Protein AF-A0A0F9B433-F1 (afdb_monomer_lite)

Organism: NCBI:txid412755

Radius of gyration: 28.09 Å; chains: 1; bounding box: 67×47×75 Å

InterPro domains:
  IPR004042 Intein DOD homing endonuclease, central region [PS50819] (194-295)
  IPR007868 Hom-end-associated Hint [PF05203] (20-91)
  IPR027434 Homing endonuclease [G3DSA:3.10.28.10] (173-295)
  IPR027434 Homing endonuclease [SSF55608] (266-295)
  IPR036844 Hint domain superfamily [SSF51294] (19-150)

Structure (mmCIF, N/CA/C/O backbone):
data_AF-A0A0F9B433-F1
#
_entry.id   AF-A0A0F9B433-F1
#
loop_
_atom_site.group_PDB
_atom_site.id
_atom_site.type_symbol
_atom_site.label_atom_id
_atom_site.label_alt_id
_atom_site.label_comp_id
_atom_site.label_asym_id
_atom_site.label_entity_id
_atom_site.label_seq_id
_atom_site.pdbx_PDB_ins_code
_atom_site.Cartn_x
_atom_site.Cartn_y
_atom_site.Cartn_z
_atom_site.occupancy
_atom_site.B_iso_or_equiv
_atom_site.auth_seq_id
_atom_site.auth_comp_id
_atom_site.auth_asym_id
_atom_site.auth_atom_id
_atom_site.pdbx_PDB_model_num
ATOM 1 N N . MET A 1 1 ? 1.545 26.944 -15.542 1.00 33.34 1 MET A N 1
ATOM 2 C CA . MET A 1 1 ? 0.433 26.401 -14.738 1.00 33.34 1 MET A CA 1
ATOM 3 C C . MET A 1 1 ? -0.395 25.570 -15.699 1.00 33.34 1 MET A C 1
ATOM 5 O O . MET A 1 1 ? -1.352 26.069 -16.269 1.00 33.34 1 MET A O 1
ATOM 9 N N . GLU A 1 2 ? 0.095 24.371 -16.007 1.00 29.75 2 GLU A N 1
ATOM 10 C CA . GLU A 1 2 ? -0.584 23.446 -16.914 1.00 29.75 2 GLU A CA 1
ATOM 11 C C . GLU A 1 2 ? -1.465 22.532 -16.078 1.00 29.75 2 GLU A C 1
ATOM 13 O O . GLU A 1 2 ? -1.011 21.873 -15.143 1.00 29.75 2 GLU A O 1
ATOM 18 N N . ILE A 1 3 ? -2.752 22.593 -16.387 1.00 34.00 3 ILE A N 1
ATOM 19 C CA . ILE A 1 3 ? -3.797 21.761 -15.823 1.00 34.00 3 ILE A CA 1
ATOM 20 C C . ILE A 1 3 ? -3.618 20.408 -16.508 1.00 34.00 3 ILE A C 1
ATOM 22 O O . ILE A 1 3 ? -3.892 20.287 -17.699 1.00 34.00 3 ILE A O 1
ATOM 26 N N . ALA A 1 4 ? -3.086 19.419 -15.789 1.00 35.34 4 ALA A N 1
ATOM 27 C CA . ALA A 1 4 ? -3.094 18.045 -16.265 1.00 35.34 4 ALA A CA 1
ATOM 28 C C . ALA A 1 4 ? -4.562 17.626 -16.424 1.00 35.34 4 ALA A C 1
ATOM 30 O O . ALA A 1 4 ? -5.306 17.592 -15.444 1.00 35.34 4 ALA A O 1
ATOM 31 N N . GLU A 1 5 ? -4.992 17.397 -17.664 1.00 35.28 5 GLU A N 1
ATOM 32 C CA . GLU A 1 5 ? -6.322 16.878 -17.962 1.00 35.28 5 GLU A CA 1
ATOM 33 C C . GLU A 1 5 ? -6.522 15.538 -17.242 1.00 35.28 5 GLU A C 1
ATOM 35 O O . GLU A 1 5 ? -5.697 14.628 -17.349 1.00 35.28 5 GLU A O 1
ATOM 40 N N . ASP A 1 6 ? -7.632 15.429 -16.508 1.00 38.62 6 ASP A N 1
ATOM 41 C CA . ASP A 1 6 ? -8.130 14.184 -15.926 1.00 38.62 6 ASP A CA 1
ATOM 42 C C . ASP A 1 6 ? -8.223 13.112 -17.022 1.00 38.62 6 ASP A C 1
ATOM 44 O O . ASP A 1 6 ? -9.155 13.098 -17.836 1.00 38.62 6 ASP A O 1
ATOM 48 N N . VAL A 1 7 ? -7.265 12.183 -17.042 1.00 33.75 7 VAL A N 1
ATOM 49 C CA . VAL A 1 7 ? -7.306 11.016 -17.925 1.00 33.75 7 VAL A CA 1
ATOM 50 C C . VAL A 1 7 ? -8.420 10.091 -17.437 1.00 33.75 7 VAL A C 1
ATOM 52 O O . VAL A 1 7 ? -8.225 9.198 -16.613 1.00 33.75 7 VAL A O 1
ATOM 55 N N . LYS A 1 8 ? -9.628 10.295 -17.964 1.00 30.03 8 LYS A N 1
ATOM 56 C CA . LYS A 1 8 ? -10.756 9.378 -17.780 1.00 30.03 8 LYS A CA 1
ATOM 57 C C . LYS A 1 8 ? -10.510 8.122 -18.613 1.00 30.03 8 LYS A C 1
ATOM 59 O O . LYS A 1 8 ? -10.814 8.078 -19.802 1.00 30.03 8 LYS A O 1
ATOM 64 N N . ILE A 1 9 ? -9.961 7.082 -17.989 1.00 37.97 9 ILE A N 1
ATOM 65 C CA . ILE A 1 9 ? -9.809 5.770 -18.626 1.00 37.97 9 ILE A CA 1
ATOM 66 C C . ILE A 1 9 ? -11.187 5.097 -18.696 1.00 37.97 9 ILE A C 1
ATOM 68 O O . ILE A 1 9 ? -11.644 4.478 -17.735 1.00 37.97 9 ILE A O 1
ATOM 72 N N . ALA A 1 10 ? -11.847 5.196 -19.849 1.00 32.72 10 ALA A N 1
ATOM 73 C CA . ALA A 1 10 ? -12.988 4.356 -20.190 1.00 32.72 10 ALA A CA 1
ATOM 74 C C . ALA A 1 10 ? -12.475 3.032 -20.776 1.00 32.72 10 ALA A C 1
ATOM 76 O O . ALA A 1 10 ? -11.856 3.018 -21.838 1.00 32.72 10 ALA A O 1
ATOM 77 N N . VAL A 1 11 ? -12.724 1.909 -20.098 1.00 40.34 11 VAL A N 1
ATOM 78 C CA . VAL A 1 11 ? -12.483 0.574 -20.670 1.00 40.34 11 VAL A CA 1
ATOM 79 C C . VAL A 1 11 ? -13.830 -0.005 -21.082 1.00 40.34 11 VAL A C 1
ATOM 81 O O . VAL A 1 11 ? -14.561 -0.537 -20.251 1.00 40.34 11 VAL A O 1
ATOM 84 N N . ILE A 1 12 ? -14.164 0.133 -22.364 1.00 33.75 12 ILE A N 1
ATOM 85 C CA . ILE A 1 12 ? -15.318 -0.518 -22.990 1.00 33.75 12 ILE A CA 1
ATOM 86 C C . ILE A 1 12 ? -14.759 -1.616 -23.888 1.00 33.75 12 ILE A C 1
ATOM 88 O O . ILE A 1 12 ? -13.954 -1.336 -24.774 1.00 33.75 12 ILE A O 1
ATOM 92 N N . GLY A 1 13 ? -15.164 -2.861 -23.652 1.00 35.44 13 GLY A N 1
ATOM 93 C CA . GLY A 1 13 ? -14.692 -3.990 -24.437 1.00 35.44 13 GLY A CA 1
ATOM 94 C C . GLY A 1 13 ? -15.691 -5.144 -24.490 1.00 35.44 13 GLY A C 1
ATOM 95 O O . GLY A 1 13 ? -16.264 -5.519 -23.473 1.00 35.44 13 GLY A O 1
ATOM 96 N N . ASN A 1 14 ? -15.860 -5.723 -25.683 1.00 37.91 14 ASN A N 1
ATOM 97 C CA . ASN A 1 14 ? -16.458 -7.041 -25.917 1.00 37.91 14 ASN A CA 1
ATOM 98 C C . ASN A 1 14 ? -15.828 -8.142 -25.042 1.00 37.91 14 ASN A C 1
ATOM 100 O O . ASN A 1 14 ? -14.674 -8.039 -24.612 1.00 37.91 14 ASN A O 1
ATOM 104 N N . VAL A 1 15 ? -16.544 -9.259 -24.883 1.00 41.59 15 VAL A N 1
ATOM 105 C CA . VAL A 1 15 ? -15.986 -10.530 -24.389 1.00 41.59 15 VAL A CA 1
ATOM 106 C C . VAL A 1 15 ? -14.682 -10.817 -25.161 1.00 41.59 15 VAL A C 1
ATOM 108 O O . VAL A 1 15 ? -14.682 -10.740 -26.387 1.00 41.59 15 VAL A O 1
ATOM 111 N N . ASN A 1 16 ? -13.572 -11.073 -24.452 1.00 41.38 16 ASN A N 1
ATOM 112 C CA . ASN A 1 16 ? -12.168 -11.127 -24.931 1.00 41.38 16 ASN A CA 1
ATOM 113 C C . ASN A 1 16 ? -11.382 -9.813 -25.122 1.00 41.38 16 ASN A C 1
ATOM 115 O O . ASN A 1 16 ? -10.207 -9.892 -25.473 1.00 41.38 16 ASN A O 1
ATOM 119 N N . SER A 1 17 ? -11.926 -8.635 -24.813 1.00 46.03 17 SER A N 1
ATOM 120 C CA . SER A 1 17 ? -11.182 -7.361 -24.936 1.00 46.03 17 SER A CA 1
ATOM 121 C C . SER A 1 17 ? -10.904 -6.626 -23.616 1.00 46.03 17 SER A C 1
ATOM 123 O O . SER A 1 17 ? -10.343 -5.534 -23.632 1.00 46.03 17 SER A O 1
ATOM 125 N N . GLY A 1 18 ? -11.203 -7.228 -22.455 1.00 51.59 18 GLY A N 1
ATOM 126 C CA . GLY A 1 18 ? -10.851 -6.621 -21.168 1.00 51.59 18 GLY A CA 1
ATOM 127 C C . GLY A 1 18 ? -10.972 -7.528 -19.938 1.00 51.59 18 GLY A C 1
ATOM 128 O O . GLY A 1 18 ? -12.008 -8.135 -19.689 1.00 51.59 18 GLY A O 1
ATOM 129 N N . LYS A 1 19 ? -9.876 -7.588 -19.167 1.00 63.31 19 LYS A N 1
ATOM 130 C CA . LYS A 1 19 ? -9.777 -7.723 -17.695 1.00 63.31 19 LYS A CA 1
ATOM 131 C C . LYS A 1 19 ? -10.792 -8.647 -16.995 1.00 63.31 19 LYS A C 1
ATOM 133 O O . LYS A 1 19 ? -11.487 -8.219 -16.079 1.00 63.31 19 LYS A O 1
ATOM 138 N N . CYS A 1 20 ? -10.841 -9.928 -17.358 1.00 76.44 20 CYS A N 1
ATOM 139 C CA . CYS A 1 20 ? -11.597 -10.901 -16.563 1.00 76.44 20 CYS A CA 1
ATOM 140 C C . CYS A 1 20 ? -10.738 -11.405 -15.393 1.00 76.44 20 CYS A C 1
ATOM 142 O O . CYS A 1 20 ? -9.557 -11.723 -15.568 1.00 76.44 20 CYS A O 1
ATOM 144 N N . LEU A 1 21 ? -11.340 -11.459 -14.207 1.00 86.19 21 LEU A N 1
ATOM 145 C CA . LEU A 1 21 ? -10.796 -12.116 -13.019 1.00 86.19 21 LEU A CA 1
ATOM 146 C C . LEU A 1 21 ? -11.416 -13.513 -12.909 1.00 86.19 21 LEU A C 1
ATOM 148 O O . LEU A 1 21 ? -12.516 -13.749 -13.413 1.00 86.19 21 LEU A O 1
ATOM 152 N N . ALA A 1 22 ? -10.732 -14.437 -12.241 1.00 92.50 22 ALA A N 1
ATOM 153 C CA . ALA A 1 22 ? -11.334 -15.718 -11.897 1.00 92.50 22 ALA A CA 1
ATOM 154 C C . ALA A 1 22 ? -12.541 -15.526 -10.967 1.00 92.50 22 ALA A C 1
ATOM 156 O O . ALA A 1 22 ? -12.582 -14.586 -10.164 1.00 92.50 22 ALA A O 1
ATOM 157 N N . LYS A 1 23 ? -13.500 -16.453 -11.049 1.00 92.25 23 LYS A N 1
ATOM 158 C CA . LYS A 1 23 ? -14.626 -16.524 -10.113 1.00 92.25 23 LYS A CA 1
ATOM 159 C C . LYS A 1 23 ? -14.112 -16.526 -8.666 1.00 92.25 23 LYS A C 1
ATOM 161 O O . LYS A 1 23 ? -13.036 -17.053 -8.397 1.00 92.25 23 LYS A O 1
ATOM 166 N N . ASP A 1 24 ? -14.874 -15.913 -7.764 1.00 93.44 24 ASP A N 1
ATOM 167 C CA . ASP A 1 24 ? -14.567 -15.779 -6.334 1.00 93.44 24 ASP A CA 1
ATOM 168 C C . ASP A 1 24 ? -13.387 -14.841 -6.010 1.00 93.44 24 ASP A C 1
ATOM 170 O O . ASP A 1 24 ? -13.007 -14.686 -4.847 1.00 93.44 24 ASP A O 1
ATOM 174 N N . THR A 1 25 ? -12.851 -14.120 -7.004 1.00 92.00 25 THR A N 1
ATOM 175 C CA . THR A 1 25 ? -11.919 -13.012 -6.745 1.00 92.00 25 THR A CA 1
ATOM 176 C C . THR A 1 25 ? -12.647 -11.877 -6.027 1.00 92.00 25 THR A C 1
ATOM 178 O O . THR A 1 25 ? -13.697 -11.418 -6.479 1.00 92.00 25 THR A O 1
ATOM 181 N N . ARG A 1 26 ? -12.084 -11.400 -4.912 1.00 93.44 26 ARG A N 1
ATOM 182 C CA . ARG A 1 26 ? -12.610 -10.250 -4.163 1.00 93.44 26 ARG A CA 1
ATOM 183 C C . ARG A 1 26 ? -12.135 -8.939 -4.782 1.00 93.44 26 ARG A C 1
ATOM 185 O O . ARG A 1 26 ? -10.942 -8.754 -5.003 1.00 93.44 26 ARG A O 1
ATOM 192 N N . VAL A 1 27 ? -13.069 -8.024 -5.002 1.00 93.00 27 VAL A N 1
ATOM 193 C CA . VAL A 1 27 ? -12.841 -6.681 -5.538 1.00 93.00 27 VAL A CA 1
ATOM 194 C C . VAL A 1 27 ? -13.148 -5.662 -4.446 1.00 93.00 27 VAL A C 1
ATOM 196 O O . VAL A 1 27 ? -14.139 -5.802 -3.729 1.00 93.00 27 VAL A O 1
ATOM 199 N N . MET A 1 28 ? -12.284 -4.658 -4.294 1.00 92.81 28 MET A N 1
ATOM 200 C CA . MET A 1 28 ? -12.474 -3.586 -3.318 1.00 92.81 28 MET A CA 1
ATOM 201 C C . MET A 1 28 ? -13.490 -2.564 -3.834 1.00 92.81 28 MET A C 1
ATOM 203 O O . MET A 1 28 ? -13.316 -1.971 -4.902 1.00 92.81 28 MET A O 1
ATOM 207 N N . MET A 1 29 ? -14.531 -2.354 -3.042 1.00 94.75 29 MET A N 1
ATOM 208 C CA . MET A 1 29 ? -15.552 -1.339 -3.257 1.00 94.75 29 MET A CA 1
ATOM 209 C C . MET A 1 29 ? -15.044 0.022 -2.769 1.00 94.75 29 MET A C 1
ATOM 211 O O . MET A 1 29 ? -14.117 0.103 -1.960 1.00 94.75 29 MET A O 1
ATOM 215 N N . PHE A 1 30 ? -15.650 1.107 -3.249 1.00 93.81 30 PHE A N 1
ATOM 216 C CA . PHE A 1 30 ? -15.229 2.467 -2.901 1.00 93.81 30 PHE A CA 1
ATOM 217 C C . PHE A 1 30 ? -15.361 2.786 -1.397 1.00 93.81 30 PHE A C 1
ATOM 219 O O . PHE A 1 30 ? -14.596 3.581 -0.861 1.00 93.81 30 PHE A O 1
ATOM 226 N N . ASP A 1 31 ? -16.274 2.124 -0.685 1.00 89.12 31 ASP A N 1
ATOM 227 C CA . ASP A 1 31 ? -16.456 2.270 0.767 1.00 89.12 31 ASP A CA 1
ATOM 228 C C . ASP A 1 31 ? -15.416 1.505 1.620 1.00 89.12 31 ASP A C 1
ATOM 230 O O . ASP A 1 31 ? -15.416 1.622 2.852 1.00 89.12 31 ASP A O 1
ATOM 234 N N . GLY A 1 32 ? -14.528 0.744 0.964 1.00 88.38 32 GLY A N 1
ATOM 235 C CA . GLY A 1 32 ? -13.494 -0.103 1.561 1.00 88.38 32 GLY A CA 1
ATOM 236 C C . GLY A 1 32 ? -13.909 -1.556 1.797 1.00 88.38 32 GLY A C 1
ATOM 237 O O . GLY A 1 32 ? -13.051 -2.392 2.096 1.00 88.38 32 GLY A O 1
ATOM 238 N N . THR A 1 33 ? -15.188 -1.895 1.620 1.00 90.56 33 THR A N 1
ATOM 239 C CA . THR A 1 33 ? -15.651 -3.286 1.683 1.00 90.56 33 THR A CA 1
ATOM 240 C C . THR A 1 33 ? -15.156 -4.084 0.476 1.00 90.56 33 THR A C 1
ATOM 242 O O . THR A 1 33 ? -14.590 -3.547 -0.479 1.00 90.56 33 THR A O 1
ATOM 245 N N . THR A 1 34 ? -15.332 -5.405 0.515 1.00 92.56 34 THR A N 1
ATOM 246 C CA . THR A 1 34 ? -14.998 -6.270 -0.619 1.00 92.56 34 THR A CA 1
ATOM 247 C C . THR A 1 34 ? -16.213 -7.033 -1.093 1.00 92.56 34 THR A C 1
ATOM 249 O O . THR A 1 34 ? -16.931 -7.609 -0.277 1.00 92.56 34 THR A O 1
ATOM 252 N N . LYS A 1 35 ? -16.371 -7.125 -2.409 1.00 95.00 35 LYS A N 1
ATOM 253 C CA . LYS A 1 35 ? -17.439 -7.875 -3.070 1.00 95.00 35 LYS A CA 1
ATOM 254 C C . LYS A 1 35 ? -16.830 -8.902 -4.021 1.00 95.00 35 LYS A C 1
ATOM 256 O O . LYS A 1 35 ? -15.756 -8.666 -4.575 1.00 95.00 35 LYS A O 1
ATOM 261 N N . TYR A 1 36 ? -17.456 -10.066 -4.178 1.00 95.88 36 TYR A N 1
ATOM 262 C CA . TYR A 1 36 ? -16.967 -11.050 -5.145 1.00 95.88 36 TYR A CA 1
ATOM 263 C C . TYR A 1 36 ? -17.219 -10.564 -6.571 1.00 95.88 36 TYR A C 1
ATOM 265 O O . TYR A 1 36 ? -18.241 -9.938 -6.846 1.00 95.88 36 TYR A O 1
ATOM 273 N N . VAL A 1 37 ? -16.299 -10.871 -7.490 1.00 93.69 37 VAL A N 1
ATOM 274 C CA . VAL A 1 37 ? -16.359 -10.382 -8.875 1.00 93.69 37 VAL A CA 1
ATOM 275 C C . VAL A 1 37 ? -17.657 -10.773 -9.588 1.00 93.69 37 VAL A C 1
ATOM 277 O O . VAL A 1 37 ? -18.188 -9.973 -10.350 1.00 93.69 37 VAL A O 1
ATOM 280 N N . GLN A 1 38 ? -18.204 -11.963 -9.314 1.00 94.06 38 GLN A N 1
ATOM 281 C CA . GLN A 1 38 ? -19.469 -12.414 -9.903 1.00 94.06 38 GLN A CA 1
ATOM 282 C C . GLN A 1 38 ? -20.703 -11.645 -9.409 1.00 94.06 38 GLN A C 1
ATOM 284 O O . GLN A 1 38 ? -21.735 -11.686 -10.071 1.00 94.06 38 GLN A O 1
ATOM 289 N N . ASP A 1 39 ? -20.596 -10.963 -8.267 1.00 96.12 39 ASP A N 1
ATOM 290 C CA . ASP A 1 39 ? -21.709 -10.241 -7.650 1.00 96.12 39 ASP A CA 1
ATOM 291 C C . ASP A 1 39 ? -21.693 -8.750 -8.029 1.00 96.12 39 ASP A C 1
ATOM 293 O O . ASP A 1 39 ? -22.624 -8.016 -7.687 1.00 96.12 39 ASP A O 1
ATOM 297 N N . ILE A 1 40 ? -20.637 -8.277 -8.705 1.00 95.44 40 ILE A N 1
ATOM 298 C CA . ILE A 1 40 ? -20.529 -6.895 -9.184 1.00 95.44 40 ILE A CA 1
ATOM 299 C C . ILE A 1 40 ? -21.621 -6.618 -10.220 1.00 95.44 40 ILE A C 1
ATOM 301 O O . ILE A 1 40 ? -21.806 -7.384 -11.167 1.00 95.44 40 ILE A O 1
ATOM 305 N N . VAL A 1 41 ? -22.316 -5.492 -10.065 1.00 95.25 41 VAL A N 1
ATOM 306 C CA . VAL A 1 41 ? -23.394 -5.058 -10.965 1.00 95.25 41 VAL A CA 1
ATOM 307 C C . VAL A 1 41 ? -23.131 -3.662 -11.525 1.00 95.25 41 VAL A C 1
ATOM 309 O O . VAL A 1 41 ? -22.326 -2.896 -10.998 1.00 95.25 41 VAL A O 1
ATOM 312 N N . ILE A 1 42 ? -23.814 -3.323 -12.621 1.00 96.19 42 ILE A N 1
ATOM 313 C CA . ILE A 1 42 ? -23.761 -1.980 -13.211 1.00 96.19 42 ILE A CA 1
ATOM 314 C C . ILE A 1 42 ? -24.207 -0.952 -12.166 1.00 96.19 42 ILE A C 1
ATOM 316 O O . ILE A 1 42 ? -25.220 -1.137 -11.496 1.00 96.19 42 ILE A O 1
ATOM 320 N N . GLY A 1 43 ? -23.448 0.134 -12.047 1.00 95.50 43 GLY A N 1
ATOM 321 C CA . GLY A 1 43 ? -23.670 1.192 -11.066 1.00 95.50 43 GLY A CA 1
ATOM 322 C C . GLY A 1 43 ? -22.881 1.035 -9.766 1.00 95.50 43 GLY A C 1
ATOM 323 O O . GLY A 1 43 ? -22.730 2.035 -9.066 1.00 95.50 43 GLY A O 1
ATOM 324 N N . ASP A 1 44 ? -22.322 -0.147 -9.472 1.00 96.88 44 ASP A N 1
ATOM 325 C CA . ASP A 1 44 ? -21.413 -0.328 -8.334 1.00 96.88 44 ASP A CA 1
ATOM 326 C C . ASP A 1 44 ? -20.218 0.640 -8.430 1.00 96.88 44 ASP A C 1
ATOM 328 O O . ASP A 1 44 ? -19.724 0.946 -9.521 1.00 96.88 44 ASP A O 1
ATOM 332 N N . LEU A 1 45 ? -19.735 1.105 -7.276 1.00 96.31 45 LEU A N 1
ATOM 333 C CA . LEU A 1 45 ? -18.567 1.978 -7.170 1.00 96.31 45 LEU A CA 1
ATOM 334 C C . LEU A 1 45 ? -17.368 1.183 -6.649 1.00 96.31 45 LEU A C 1
ATOM 336 O O . LEU A 1 45 ? -17.363 0.721 -5.508 1.00 96.31 45 LEU A O 1
ATOM 340 N N . LEU A 1 46 ? -16.342 1.039 -7.484 1.00 95.25 46 LEU A N 1
ATOM 341 C CA . LEU A 1 46 ? -15.086 0.365 -7.154 1.00 95.25 46 LEU A CA 1
ATOM 342 C C . LEU A 1 46 ? -14.018 1.372 -6.724 1.00 95.25 46 LEU A C 1
ATOM 344 O O . LEU A 1 46 ? -14.062 2.542 -7.110 1.00 95.25 46 LEU A O 1
ATOM 348 N N . MET A 1 47 ? -13.042 0.904 -5.947 1.00 94.56 47 MET A N 1
ATOM 349 C CA . MET A 1 47 ? -11.909 1.724 -5.526 1.00 94.56 47 MET A CA 1
ATOM 350 C C . MET A 1 47 ? -10.869 1.866 -6.648 1.00 94.56 47 MET A C 1
ATOM 352 O O . MET A 1 47 ? -10.338 0.867 -7.136 1.00 94.56 47 MET A O 1
ATOM 356 N N . GLY A 1 48 ? -10.570 3.106 -7.041 1.00 91.69 48 GLY A N 1
ATOM 357 C CA . GLY A 1 48 ? -9.460 3.445 -7.928 1.00 91.69 48 GLY A CA 1
ATOM 358 C C . GLY A 1 48 ? -8.105 3.407 -7.217 1.00 91.69 48 GLY A C 1
ATOM 359 O O . GLY A 1 48 ? -8.003 3.569 -6.001 1.00 91.69 48 GLY A O 1
ATOM 360 N N . ASP A 1 49 ? -7.040 3.226 -7.991 1.00 88.38 49 ASP A N 1
ATOM 361 C CA . ASP A 1 49 ? -5.652 3.308 -7.523 1.00 88.38 49 ASP A CA 1
ATOM 362 C C . ASP A 1 49 ? -5.237 4.741 -7.128 1.00 88.38 49 ASP A C 1
ATOM 364 O O . ASP A 1 49 ? -4.304 4.937 -6.353 1.00 88.38 49 ASP A O 1
ATOM 368 N N . ASP A 1 50 ? -5.989 5.739 -7.581 1.00 91.31 50 ASP A N 1
ATOM 369 C CA . ASP A 1 50 ? -5.918 7.142 -7.163 1.00 91.31 50 ASP A CA 1
ATOM 370 C C . ASP A 1 50 ? -6.813 7.474 -5.951 1.00 91.31 50 ASP A C 1
ATOM 372 O O . ASP A 1 50 ? -6.943 8.636 -5.574 1.00 91.31 50 ASP A O 1
ATOM 376 N N . SER A 1 51 ? -7.412 6.463 -5.308 1.00 93.19 51 SER A N 1
ATOM 377 C CA . SER A 1 51 ? -8.374 6.609 -4.201 1.00 93.19 51 SER A CA 1
ATOM 378 C C . SER A 1 51 ? -9.705 7.279 -4.569 1.00 93.19 51 SER A C 1
ATOM 380 O O . SER A 1 51 ? -10.441 7.709 -3.681 1.00 93.19 51 SER A O 1
ATOM 382 N N . THR A 1 52 ? -10.049 7.370 -5.855 1.00 93.81 52 THR A N 1
ATOM 383 C CA . THR A 1 52 ? -11.339 7.913 -6.306 1.00 93.81 52 THR A CA 1
ATOM 384 C C . THR A 1 52 ? -12.273 6.806 -6.801 1.00 93.81 52 THR A C 1
ATOM 386 O O . THR A 1 52 ? -11.848 5.695 -7.126 1.00 93.81 52 THR A O 1
ATOM 389 N N . ALA A 1 53 ? -13.578 7.082 -6.832 1.00 94.56 53 ALA A N 1
ATOM 390 C CA . ALA A 1 53 ? -14.576 6.094 -7.229 1.00 94.56 53 ALA A CA 1
ATOM 391 C C . ALA A 1 53 ? -14.498 5.759 -8.731 1.00 94.56 53 ALA A C 1
ATOM 393 O O . ALA A 1 53 ? -14.274 6.623 -9.585 1.00 94.56 53 ALA A O 1
ATOM 394 N N . ARG A 1 54 ? -14.740 4.490 -9.071 1.00 94.25 54 ARG A N 1
ATOM 395 C CA . ARG A 1 54 ? -14.903 3.999 -10.446 1.00 94.25 54 ARG A CA 1
ATOM 396 C C . ARG A 1 54 ? -16.270 3.351 -10.589 1.00 94.25 54 ARG A C 1
ATOM 398 O O . ARG A 1 54 ? -16.513 2.298 -10.008 1.00 94.25 54 ARG A O 1
ATOM 405 N N . GLN A 1 55 ? -17.156 3.974 -11.360 1.00 95.94 55 GLN A N 1
ATOM 406 C CA . GLN A 1 55 ? -18.480 3.416 -11.612 1.00 95.94 55 GLN A CA 1
ATOM 407 C C . GLN A 1 55 ? -18.409 2.277 -12.633 1.00 95.94 55 GLN A C 1
ATOM 409 O O . GLN A 1 55 ? -17.834 2.427 -13.713 1.00 95.94 55 GLN A O 1
ATOM 414 N N . VAL A 1 56 ? -19.028 1.144 -12.309 1.00 94.62 56 VAL A N 1
ATOM 415 C CA . VAL A 1 56 ? -19.164 0.008 -13.225 1.00 94.62 56 VAL A CA 1
ATOM 416 C C . VAL A 1 56 ? -20.206 0.339 -14.290 1.00 94.62 56 VAL A C 1
ATOM 418 O O . VAL A 1 56 ? -21.388 0.482 -13.987 1.00 94.62 56 VAL A O 1
ATOM 421 N N . LEU A 1 57 ? -19.774 0.444 -15.547 1.00 93.62 57 LEU A N 1
ATOM 422 C CA . LEU A 1 57 ? -20.658 0.758 -16.679 1.00 93.62 57 LEU A CA 1
ATOM 423 C C . LEU A 1 57 ? -21.239 -0.491 -17.354 1.00 93.62 57 LEU A C 1
ATOM 425 O O . LEU A 1 57 ? -22.313 -0.438 -17.945 1.00 93.62 57 LEU A O 1
ATOM 429 N N . SER A 1 58 ? -20.523 -1.613 -17.292 1.00 90.88 58 SER A N 1
ATOM 430 C CA . SER A 1 58 ? -20.933 -2.891 -17.878 1.00 90.88 58 SER A CA 1
ATOM 431 C C . SER A 1 58 ? -20.245 -4.051 -17.162 1.00 90.88 58 SER A C 1
ATOM 433 O O . SER A 1 58 ? -19.211 -3.862 -16.518 1.00 90.88 58 SER A O 1
ATOM 435 N N . THR A 1 59 ? -20.814 -5.248 -17.281 1.00 89.81 59 THR A N 1
ATOM 436 C CA . THR A 1 59 ? -20.226 -6.495 -16.784 1.00 89.81 59 THR A CA 1
ATOM 437 C C . THR A 1 59 ? -20.176 -7.521 -17.912 1.00 89.81 59 THR A C 1
ATOM 439 O O . THR A 1 59 ? -20.984 -7.494 -18.839 1.00 89.81 59 THR A O 1
ATOM 442 N N . THR A 1 60 ? -19.197 -8.421 -17.856 1.00 86.25 60 THR A N 1
ATOM 443 C CA . THR A 1 60 ? -19.035 -9.504 -18.830 1.00 86.25 60 THR A CA 1
ATOM 444 C C . THR A 1 60 ? -18.730 -10.801 -18.097 1.00 86.25 60 THR A C 1
ATOM 446 O O . THR A 1 60 ? -18.066 -10.798 -17.062 1.00 86.25 60 THR A O 1
ATOM 449 N N . THR A 1 61 ? -19.187 -11.921 -18.648 1.00 85.62 61 THR A N 1
ATOM 450 C CA . THR A 1 61 ? -18.889 -13.267 -18.151 1.00 85.62 61 THR A CA 1
ATOM 451 C C . THR A 1 61 ? -18.443 -14.151 -19.308 1.00 85.62 61 THR A C 1
ATOM 453 O O . THR A 1 61 ? -18.709 -13.864 -20.475 1.00 85.62 61 THR A O 1
ATOM 456 N N . GLY A 1 62 ? -17.703 -15.211 -19.001 1.00 86.31 62 GLY A N 1
ATOM 457 C CA . GLY A 1 62 ? -17.203 -16.128 -20.014 1.00 86.31 62 GLY A CA 1
ATOM 458 C C . GLY A 1 62 ? -16.352 -17.236 -19.416 1.00 86.31 62 GLY A C 1
ATOM 459 O O . GLY A 1 62 ? -16.053 -17.244 -18.222 1.00 86.31 62 GLY A O 1
ATOM 460 N N . THR A 1 63 ? -15.957 -18.170 -20.271 1.00 86.81 63 THR A N 1
ATOM 461 C CA . THR A 1 63 ? -15.079 -19.292 -19.930 1.00 86.81 63 THR A CA 1
ATOM 462 C C . THR A 1 63 ? -13.853 -19.259 -20.827 1.00 86.81 63 THR A C 1
ATOM 464 O O . THR A 1 63 ? -13.968 -18.983 -22.019 1.00 86.81 63 THR A O 1
ATOM 467 N N . GLY A 1 64 ? -12.686 -19.579 -20.283 1.00 86.62 64 GLY A N 1
ATOM 468 C CA . GLY A 1 64 ? -11.451 -19.631 -21.054 1.00 86.62 64 GLY A CA 1
ATOM 469 C C . GLY A 1 64 ? -10.281 -20.093 -20.201 1.00 86.62 64 GLY A C 1
ATOM 470 O O . GLY A 1 64 ? -10.433 -20.328 -19.001 1.00 86.62 64 GLY A O 1
ATOM 471 N N . GLN A 1 65 ? -9.113 -20.212 -20.828 1.00 90.00 65 GLN A N 1
ATOM 472 C CA . GLN A 1 65 ? -7.878 -20.512 -20.115 1.00 90.00 65 GLN A CA 1
ATOM 473 C C . GLN A 1 65 ? -7.575 -19.398 -19.106 1.00 90.00 65 GLN A C 1
ATOM 475 O O . GLN A 1 65 ? -7.573 -18.209 -19.444 1.00 90.00 65 GLN A O 1
ATOM 480 N N . LEU A 1 66 ? -7.294 -19.807 -17.872 1.00 92.62 66 LEU A N 1
ATOM 481 C CA . LEU A 1 66 ? -6.872 -18.924 -16.795 1.00 92.62 66 LEU A CA 1
ATOM 482 C C . LEU A 1 66 ? -5.386 -19.122 -16.486 1.00 92.62 66 LEU A C 1
ATOM 484 O O . LEU A 1 66 ? -4.812 -20.184 -16.741 1.00 92.62 66 LEU A O 1
ATOM 488 N N . TYR A 1 67 ? -4.789 -18.078 -15.930 1.00 94.31 67 TYR A N 1
ATOM 489 C CA . TYR A 1 67 ? -3.386 -17.971 -15.575 1.00 94.31 67 TYR A CA 1
ATOM 490 C C . TYR A 1 67 ? -3.277 -17.430 -14.160 1.00 94.31 67 TYR A C 1
ATOM 492 O O . TYR A 1 67 ? -3.946 -16.461 -13.797 1.00 94.31 67 TYR A O 1
ATOM 500 N N . ASP A 1 68 ? -2.399 -18.038 -13.375 1.00 95.19 68 ASP A N 1
ATOM 501 C CA . ASP A 1 68 ? -2.041 -17.531 -12.062 1.00 95.19 68 ASP A CA 1
ATOM 502 C C . ASP A 1 68 ? -0.885 -16.551 -12.166 1.00 95.19 68 ASP A C 1
ATOM 504 O O . ASP A 1 68 ? 0.197 -16.882 -12.654 1.00 95.19 68 ASP A O 1
ATOM 508 N N . VAL A 1 69 ? -1.100 -15.352 -11.642 1.00 92.88 69 VAL A N 1
ATOM 509 C CA . VAL A 1 69 ? -0.044 -14.374 -11.438 1.00 92.88 69 VAL A CA 1
ATOM 510 C C . VAL A 1 69 ? 0.422 -14.494 -9.995 1.00 92.88 69 VAL A C 1
ATOM 512 O O . VAL A 1 69 ? -0.312 -14.190 -9.055 1.00 92.88 69 VAL A O 1
ATOM 515 N N . ILE A 1 70 ? 1.655 -14.970 -9.827 1.00 92.38 70 ILE A N 1
ATOM 516 C CA . ILE A 1 70 ? 2.265 -15.220 -8.520 1.00 92.38 70 ILE A CA 1
ATOM 517 C C . ILE A 1 70 ? 3.416 -14.226 -8.335 1.00 92.38 70 ILE A C 1
ATOM 519 O O . ILE A 1 70 ? 4.502 -14.435 -8.885 1.00 92.38 70 ILE A O 1
ATOM 523 N N . PRO A 1 71 ? 3.205 -13.112 -7.613 1.00 88.69 71 PRO A N 1
ATOM 524 C CA . PRO A 1 71 ? 4.275 -12.167 -7.343 1.00 88.69 71 PRO A CA 1
ATOM 525 C C . PRO A 1 71 ? 5.246 -12.729 -6.294 1.00 88.69 71 PRO A C 1
ATOM 527 O O . PRO A 1 71 ? 4.875 -13.531 -5.444 1.00 88.69 71 PRO A O 1
ATOM 530 N N . VAL A 1 72 ? 6.492 -12.243 -6.300 1.00 86.81 72 VAL A N 1
ATOM 531 C CA . VAL A 1 72 ? 7.474 -12.566 -5.241 1.00 86.81 72 VAL A CA 1
ATOM 532 C C . VAL A 1 72 ? 6.996 -12.068 -3.870 1.00 86.81 72 VAL A C 1
ATOM 534 O O . VAL A 1 72 ? 7.294 -12.674 -2.846 1.00 86.81 72 VAL A O 1
ATOM 537 N N . LYS A 1 73 ? 6.269 -10.944 -3.850 1.00 84.88 73 LYS A N 1
ATOM 538 C CA . LYS A 1 73 ? 5.658 -10.359 -2.654 1.00 84.88 73 LYS A CA 1
ATOM 539 C C . LYS A 1 73 ? 4.197 -10.032 -2.931 1.00 84.88 73 LYS A C 1
ATOM 541 O O . LYS A 1 73 ? 3.902 -9.344 -3.908 1.00 84.88 73 LYS A O 1
ATOM 546 N N . GLY A 1 74 ? 3.319 -10.448 -2.027 1.00 83.12 74 GLY A N 1
ATOM 547 C CA . GLY A 1 74 ? 1.883 -10.213 -2.117 1.00 83.12 74 GLY A CA 1
ATOM 548 C C . GLY A 1 74 ? 1.099 -11.452 -2.534 1.00 83.12 74 GLY A C 1
ATOM 549 O O . GLY A 1 74 ? 1.623 -12.560 -2.577 1.00 83.12 74 GLY A O 1
ATOM 550 N N . ASP A 1 75 ? -0.176 -11.231 -2.816 1.00 86.62 75 ASP A N 1
ATOM 551 C CA . ASP A 1 75 ? -1.159 -12.286 -3.018 1.00 86.62 75 ASP A CA 1
ATOM 552 C C . ASP A 1 75 ? -1.173 -12.756 -4.472 1.00 86.62 75 ASP A C 1
ATOM 554 O O . ASP A 1 75 ? -1.067 -11.956 -5.409 1.00 86.62 75 ASP A O 1
ATOM 558 N N . ARG A 1 76 ? -1.331 -14.068 -4.652 1.00 92.69 76 ARG A N 1
ATOM 559 C CA . ARG A 1 76 ? -1.633 -14.672 -5.950 1.00 92.69 76 ARG A CA 1
ATOM 560 C C . ARG A 1 76 ? -3.019 -14.229 -6.405 1.00 92.69 76 ARG A C 1
ATOM 562 O O . ARG A 1 76 ? -3.952 -14.188 -5.607 1.00 92.69 76 ARG A O 1
ATOM 569 N N . TYR A 1 77 ? -3.161 -13.983 -7.700 1.00 91.31 77 TYR A N 1
ATOM 570 C CA . TYR A 1 77 ? -4.456 -13.739 -8.326 1.00 91.31 77 TYR A CA 1
ATOM 571 C C . TYR A 1 77 ? -4.531 -14.425 -9.690 1.00 91.31 77 TYR A C 1
ATOM 573 O O . TYR A 1 77 ? -3.507 -14.679 -10.326 1.00 91.31 77 TYR A O 1
ATOM 581 N N . THR A 1 78 ? -5.746 -14.753 -10.120 1.00 94.44 78 THR A N 1
ATOM 582 C CA . THR A 1 78 ? -5.986 -15.591 -11.299 1.00 94.44 78 THR A CA 1
ATOM 583 C C . THR A 1 78 ? -6.803 -14.822 -12.331 1.00 94.44 78 THR A C 1
ATOM 585 O O . THR A 1 78 ? -7.840 -14.238 -12.009 1.00 94.44 78 THR A O 1
ATOM 588 N N . VAL A 1 79 ? -6.330 -14.807 -13.575 1.00 93.00 79 VAL A N 1
ATOM 589 C CA . VAL A 1 79 ? -6.854 -13.956 -14.655 1.00 93.00 79 VAL A CA 1
ATOM 590 C C . VAL A 1 79 ? -6.827 -14.675 -16.001 1.00 93.00 79 VAL A C 1
ATOM 592 O O . VAL A 1 79 ? -6.201 -15.721 -16.135 1.00 93.00 79 VAL A O 1
ATOM 595 N N . ASN A 1 80 ? -7.493 -14.133 -17.019 1.00 91.81 80 ASN A N 1
ATOM 596 C CA . ASN A 1 80 ? -7.393 -14.667 -18.381 1.00 91.81 80 ASN A CA 1
ATOM 597 C C . ASN A 1 80 ? -6.140 -14.159 -19.130 1.00 91.81 80 ASN A C 1
ATOM 599 O O . ASN A 1 80 ? -5.462 -13.234 -18.684 1.00 91.81 80 ASN A O 1
ATOM 603 N N . ALA A 1 81 ? -5.856 -14.740 -20.301 1.00 90.19 81 ALA A N 1
ATOM 604 C CA . ALA A 1 81 ? -4.710 -14.368 -21.146 1.00 90.19 81 ALA A CA 1
ATOM 605 C C . ALA A 1 81 ? -4.693 -12.876 -21.547 1.00 90.19 81 ALA A C 1
ATOM 607 O O . ALA A 1 81 ? -3.637 -12.244 -21.604 1.00 90.19 81 ALA A O 1
ATOM 608 N N . ASN A 1 82 ? -5.876 -12.295 -21.770 1.00 89.19 82 ASN A N 1
ATOM 609 C CA . ASN A 1 82 ? -6.042 -10.907 -22.218 1.00 89.19 82 ASN A CA 1
ATOM 610 C C . ASN A 1 82 ? -6.092 -9.902 -21.059 1.00 89.19 82 ASN A C 1
ATOM 612 O O . ASN A 1 82 ? -6.321 -8.710 -21.277 1.00 89.19 82 ASN A O 1
ATOM 616 N N . HIS A 1 83 ? -5.903 -10.352 -19.817 1.00 88.94 83 HIS A N 1
ATOM 617 C CA . HIS A 1 83 ? -5.865 -9.462 -18.669 1.00 88.94 83 HIS A CA 1
ATOM 618 C C . HIS A 1 83 ? -4.655 -8.538 -18.770 1.00 88.94 83 HIS A C 1
ATOM 620 O O . HIS A 1 83 ? -3.533 -8.994 -18.981 1.00 88.94 83 HIS A O 1
ATOM 626 N N . ILE A 1 84 ? -4.890 -7.237 -18.613 1.00 91.00 84 ILE A N 1
ATOM 627 C CA . ILE A 1 84 ? -3.848 -6.217 -18.704 1.00 91.00 84 ILE A CA 1
ATOM 628 C C . ILE A 1 84 ? -3.146 -6.120 -17.352 1.00 91.00 84 ILE A C 1
ATOM 630 O O . ILE A 1 84 ? -3.743 -5.687 -16.368 1.00 91.00 84 ILE A O 1
ATOM 634 N N . LEU A 1 85 ? -1.874 -6.497 -17.323 1.00 90.88 85 LEU A N 1
ATOM 635 C CA . LEU A 1 85 ? -0.965 -6.265 -16.214 1.00 90.88 85 LEU A CA 1
ATOM 636 C C . LEU A 1 85 ? -0.462 -4.821 -16.272 1.00 90.88 85 LEU A C 1
ATOM 638 O O . LEU A 1 85 ? 0.194 -4.433 -17.240 1.00 90.88 85 LEU A O 1
ATOM 642 N N . ALA A 1 86 ? -0.735 -4.055 -15.217 1.00 91.62 86 ALA A N 1
ATOM 643 C CA . ALA A 1 86 ? -0.083 -2.775 -14.972 1.00 91.62 86 ALA A CA 1
ATOM 644 C C . ALA A 1 86 ? 1.216 -3.028 -14.193 1.00 91.62 86 ALA A C 1
ATOM 646 O O . ALA A 1 86 ? 1.191 -3.469 -13.040 1.00 91.62 86 ALA A O 1
ATOM 647 N N . LEU A 1 87 ? 2.364 -2.790 -14.828 1.00 91.50 87 LEU A N 1
ATOM 648 C CA . LEU A 1 87 ? 3.688 -3.013 -14.243 1.00 91.50 87 LEU A CA 1
ATOM 649 C C . LEU A 1 87 ? 4.459 -1.699 -14.171 1.00 91.50 87 LEU A C 1
ATOM 651 O O . LEU A 1 87 ? 4.357 -0.859 -15.057 1.00 91.50 87 LEU A O 1
ATOM 655 N N . LYS A 1 88 ? 5.270 -1.543 -13.128 1.00 92.44 88 LYS A N 1
ATOM 656 C CA . LYS A 1 88 ? 6.117 -0.373 -12.907 1.00 92.44 88 LYS A CA 1
ATOM 657 C C . LYS A 1 88 ? 7.559 -0.683 -13.289 1.00 92.44 88 LYS A C 1
ATOM 659 O O . LYS A 1 88 ? 8.085 -1.736 -12.913 1.00 92.44 88 LYS A O 1
ATOM 664 N N . THR A 1 89 ? 8.208 0.216 -14.022 1.00 93.19 89 THR A N 1
ATOM 665 C CA . THR A 1 89 ? 9.640 0.104 -14.315 1.00 93.19 89 THR A CA 1
ATOM 666 C C . THR A 1 89 ? 10.443 0.314 -13.032 1.00 93.19 89 THR A C 1
ATOM 668 O O . THR A 1 89 ? 10.197 1.233 -12.251 1.00 93.19 89 THR A O 1
ATOM 671 N N . SER A 1 90 ? 11.389 -0.584 -12.780 1.00 90.50 90 SER A N 1
ATOM 672 C CA . SER A 1 90 ? 12.395 -0.419 -11.727 1.00 90.50 90 SER A CA 1
ATOM 673 C C . SER A 1 90 ? 13.596 0.377 -12.242 1.00 90.50 90 SER A C 1
ATOM 675 O O . SER A 1 90 ? 13.750 0.535 -13.450 1.00 90.50 90 SER A O 1
ATOM 677 N N . ASN A 1 91 ? 14.456 0.838 -11.331 1.00 86.00 91 ASN A N 1
ATOM 678 C CA . ASN A 1 91 ? 15.666 1.591 -11.665 1.00 86.00 91 ASN A CA 1
ATOM 679 C C . ASN A 1 91 ? 16.654 0.714 -12.461 1.00 86.00 91 ASN A C 1
ATOM 681 O O . ASN A 1 91 ? 17.391 -0.089 -11.880 1.00 86.00 91 ASN A O 1
ATOM 685 N N . TRP A 1 92 ? 16.600 0.802 -13.791 1.00 83.94 92 TRP A N 1
ATOM 686 C CA . TRP A 1 92 ? 17.377 -0.028 -14.723 1.00 83.94 92 TRP A CA 1
ATOM 687 C C . TRP A 1 92 ? 18.270 0.797 -15.636 1.00 83.94 92 TRP A C 1
ATOM 689 O O . TRP A 1 92 ? 19.252 0.264 -16.165 1.00 83.94 92 TRP A O 1
ATOM 699 N N . GLU A 1 93 ? 17.952 2.067 -15.824 1.00 88.44 93 GLU A N 1
ATOM 700 C CA . GLU A 1 93 ? 18.779 3.019 -16.532 1.00 88.44 93 GLU A CA 1
ATOM 701 C C . GLU A 1 93 ? 20.107 3.259 -15.805 1.00 88.44 93 GLU A C 1
ATOM 703 O O . GLU A 1 93 ? 20.208 3.180 -14.581 1.00 88.44 93 GLU A O 1
ATOM 708 N N . GLY A 1 94 ? 21.164 3.501 -16.574 1.00 92.06 94 GLY A N 1
ATOM 709 C CA . GLY A 1 94 ? 22.452 3.859 -15.998 1.00 92.06 94 GLY A CA 1
ATOM 710 C C . GLY A 1 94 ? 23.640 3.579 -16.900 1.00 92.06 94 GLY A C 1
ATOM 711 O O . GLY A 1 94 ? 23.541 2.943 -17.954 1.00 92.06 94 GLY A O 1
ATOM 712 N N . VAL A 1 95 ? 24.791 4.056 -16.437 1.00 95.19 95 VAL A N 1
ATOM 713 C CA . VAL A 1 95 ? 26.086 3.916 -17.096 1.00 95.19 95 VAL A CA 1
ATOM 714 C C . VAL A 1 95 ? 26.959 2.981 -16.270 1.00 95.19 95 VAL A C 1
ATOM 716 O O . VAL A 1 95 ? 27.141 3.188 -15.074 1.00 95.19 95 VAL A O 1
ATOM 719 N N . PHE A 1 96 ? 27.518 1.944 -16.891 1.00 95.62 96 PHE A N 1
ATOM 720 C CA . PHE A 1 96 ? 28.382 0.994 -16.191 1.00 95.62 96 PHE A CA 1
ATOM 721 C C . PHE A 1 96 ? 29.560 0.524 -17.041 1.00 95.62 96 PHE A C 1
ATOM 723 O O . PHE A 1 96 ? 29.523 0.509 -18.276 1.00 95.62 96 PHE A O 1
ATOM 730 N N . TRP A 1 97 ? 30.634 0.139 -16.356 1.00 95.94 97 TRP A N 1
ATOM 731 C CA . TRP A 1 97 ? 31.867 -0.313 -16.981 1.00 95.94 97 TRP A CA 1
ATOM 732 C C . TRP A 1 97 ? 31.829 -1.816 -17.256 1.00 95.94 97 TRP A C 1
ATOM 734 O O . TRP A 1 97 ? 31.654 -2.634 -16.355 1.00 95.94 97 TRP A O 1
ATOM 744 N N . HIS A 1 98 ? 32.057 -2.201 -18.507 1.00 94.44 98 HIS A N 1
ATOM 745 C CA . HIS A 1 98 ? 32.144 -3.599 -18.904 1.00 94.44 98 HIS A CA 1
ATOM 746 C C . HIS A 1 98 ? 33.609 -4.049 -18.969 1.00 94.44 98 HIS A C 1
ATOM 748 O O . HIS A 1 98 ? 34.270 -3.916 -20.007 1.00 94.44 98 HIS A O 1
ATOM 754 N N . HIS A 1 99 ? 34.099 -4.631 -17.869 1.00 91.62 99 HIS A N 1
ATOM 755 C CA . HIS A 1 99 ? 35.499 -5.039 -17.698 1.00 91.62 99 HIS A CA 1
ATOM 756 C C . HIS A 1 99 ? 36.056 -5.901 -18.849 1.00 91.62 99 HIS A C 1
ATOM 758 O O . HIS A 1 99 ? 37.108 -5.539 -19.374 1.00 91.62 99 HIS A O 1
ATOM 764 N N . PRO A 1 100 ? 35.393 -6.969 -19.342 1.00 93.00 100 PRO A N 1
ATOM 765 C CA . PRO A 1 100 ? 36.015 -7.838 -20.350 1.00 93.00 100 PRO A CA 1
ATOM 766 C C . PRO A 1 100 ? 36.302 -7.146 -21.689 1.00 93.00 100 PRO A C 1
ATOM 768 O O . PRO A 1 100 ? 37.270 -7.468 -22.369 1.00 93.00 100 PRO A O 1
ATOM 771 N N . ARG A 1 101 ? 35.467 -6.171 -22.072 1.00 89.31 101 ARG A N 1
ATOM 772 C CA . ARG A 1 101 ? 35.618 -5.409 -23.330 1.00 89.31 101 ARG A CA 1
ATOM 773 C C . ARG A 1 101 ? 36.162 -3.995 -23.122 1.00 89.31 101 ARG A C 1
ATOM 775 O O . ARG A 1 101 ? 36.279 -3.265 -24.098 1.00 89.31 101 ARG A O 1
ATOM 782 N N . GLN A 1 102 ? 36.482 -3.628 -21.879 1.00 91.00 102 GLN A N 1
ATOM 783 C CA . GLN A 1 102 ? 37.013 -2.319 -21.489 1.00 91.00 102 GLN A CA 1
ATOM 784 C C . GLN A 1 102 ? 36.228 -1.155 -22.128 1.00 91.00 102 GLN A C 1
ATOM 786 O O . GLN A 1 102 ? 36.784 -0.297 -22.815 1.00 91.00 102 GLN A O 1
ATOM 791 N N . ARG A 1 103 ? 34.902 -1.162 -21.963 1.00 94.38 103 ARG A N 1
ATOM 792 C CA . ARG A 1 103 ? 33.994 -0.181 -22.578 1.00 94.38 103 ARG A CA 1
ATOM 793 C C . ARG A 1 103 ? 32.936 0.289 -21.591 1.00 94.38 103 ARG A C 1
ATOM 795 O O . ARG A 1 103 ? 32.532 -0.491 -20.725 1.00 94.38 103 ARG A O 1
ATOM 802 N N . TRP A 1 104 ? 32.449 1.510 -21.771 1.00 96.62 104 TRP A N 1
ATOM 803 C CA . TRP A 1 104 ? 31.264 1.990 -21.066 1.00 96.62 104 TRP A CA 1
ATOM 804 C C . TRP A 1 104 ? 30.001 1.572 -21.811 1.00 96.62 104 TRP A C 1
ATOM 806 O O . TRP A 1 104 ? 29.968 1.531 -23.045 1.00 96.62 104 TRP A O 1
ATOM 816 N N . ILE A 1 105 ? 28.978 1.205 -21.046 1.00 96.44 105 ILE A N 1
ATOM 817 C CA . ILE A 1 105 ? 27.660 0.845 -21.552 1.00 96.44 105 ILE A CA 1
ATOM 818 C C . ILE A 1 105 ? 26.648 1.777 -20.902 1.00 96.44 105 ILE A C 1
ATOM 820 O O . ILE A 1 105 ? 26.529 1.792 -19.679 1.00 96.44 105 ILE A O 1
ATOM 824 N N . VAL A 1 106 ? 25.924 2.521 -21.730 1.00 96.62 106 VAL A N 1
ATOM 825 C CA . VAL A 1 106 ? 24.696 3.210 -21.333 1.00 96.62 106 VAL A CA 1
ATOM 826 C C . VAL A 1 106 ? 23.551 2.241 -21.582 1.00 96.62 106 VAL A C 1
ATOM 828 O O . VAL A 1 106 ? 23.434 1.709 -22.688 1.00 96.62 106 VAL A O 1
ATOM 831 N N . ARG A 1 107 ? 22.729 1.989 -20.568 1.00 95.19 107 ARG A N 1
ATOM 832 C CA . ARG A 1 107 ? 21.522 1.161 -20.664 1.00 95.19 107 ARG A CA 1
ATOM 833 C C . ARG A 1 107 ? 20.313 2.004 -20.298 1.00 95.19 107 ARG A C 1
ATOM 835 O O . ARG A 1 107 ? 20.383 2.775 -19.347 1.00 95.19 107 ARG A O 1
ATOM 842 N N . TRP A 1 108 ? 19.218 1.825 -21.025 1.00 94.69 108 TRP A N 1
ATOM 843 C CA . TRP A 1 108 ? 17.934 2.459 -20.731 1.00 94.69 108 TRP A CA 1
ATOM 844 C C . TRP A 1 108 ? 16.774 1.581 -21.193 1.00 94.69 108 TRP A C 1
ATOM 846 O O . TRP A 1 108 ? 16.971 0.593 -21.909 1.00 94.69 108 TRP A O 1
ATOM 856 N N . LEU A 1 109 ? 15.569 1.931 -20.757 1.00 93.69 109 LEU A N 1
ATOM 857 C CA . LEU A 1 109 ? 14.341 1.269 -21.174 1.00 93.69 109 LEU A CA 1
ATOM 858 C C . LEU A 1 109 ? 13.641 2.109 -22.240 1.00 93.69 109 LEU A C 1
ATOM 860 O O . LEU A 1 109 ? 13.520 3.325 -22.103 1.00 93.69 109 LEU A O 1
ATOM 864 N N . SER A 1 110 ? 13.189 1.433 -23.288 1.00 90.75 110 SER A N 1
ATOM 865 C CA . SER A 1 110 ? 12.244 1.946 -24.276 1.00 90.75 110 SER A CA 1
ATOM 866 C C . SER A 1 110 ? 10.895 1.250 -24.077 1.00 90.75 110 SER A C 1
ATOM 868 O O . SER A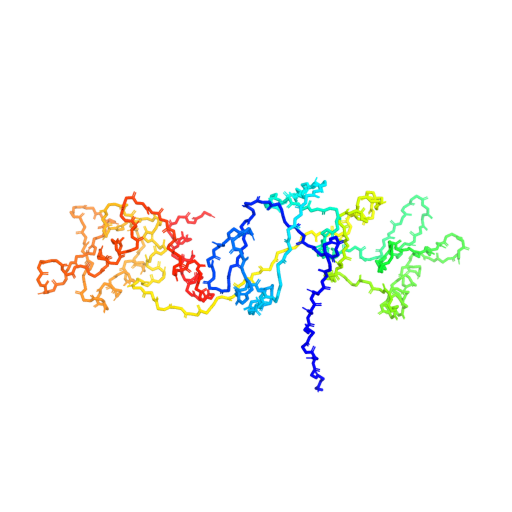 1 110 ? 10.833 0.169 -23.482 1.00 90.75 110 SER A O 1
ATOM 870 N N . THR A 1 111 ? 9.818 1.829 -24.605 1.00 85.62 111 THR A N 1
ATOM 871 C CA . THR A 1 111 ? 8.488 1.195 -24.670 1.00 85.62 111 THR A CA 1
ATOM 872 C C . THR A 1 111 ? 8.506 -0.205 -25.282 1.00 85.62 111 THR A C 1
ATOM 874 O O . THR A 1 111 ? 7.668 -1.031 -24.929 1.00 85.62 111 THR A O 1
ATOM 877 N N . SER A 1 112 ? 9.463 -0.489 -26.172 1.00 82.94 112 SER A N 1
ATOM 878 C CA . SER A 1 112 ? 9.515 -1.754 -26.910 1.00 82.94 112 SER A CA 1
ATOM 879 C C . SER A 1 112 ? 10.526 -2.762 -26.364 1.00 82.94 112 SER A C 1
ATOM 881 O O . SER A 1 112 ? 10.335 -3.959 -26.555 1.00 82.94 112 SER A O 1
ATOM 883 N N . LYS A 1 113 ? 11.638 -2.309 -25.766 1.00 87.88 113 LYS A N 1
ATOM 884 C CA . LYS A 1 113 ? 12.753 -3.187 -25.362 1.00 87.88 113 LYS A CA 1
ATOM 885 C C . LYS A 1 113 ? 13.756 -2.499 -24.436 1.00 87.88 113 LYS A C 1
ATOM 887 O O . LYS A 1 113 ? 13.748 -1.283 -24.253 1.00 87.88 113 LYS A O 1
ATOM 892 N N . ILE A 1 114 ? 14.699 -3.288 -23.926 1.00 91.69 114 ILE A N 1
ATOM 893 C CA . ILE A 1 114 ? 15.903 -2.776 -23.265 1.00 91.69 114 ILE A CA 1
ATOM 894 C C . ILE A 1 114 ? 16.913 -2.325 -24.329 1.00 91.69 114 ILE A C 1
ATOM 896 O O . ILE A 1 114 ? 17.264 -3.084 -25.237 1.00 91.69 114 ILE A O 1
ATOM 900 N N . CYS A 1 115 ? 17.412 -1.099 -24.198 1.00 93.62 115 CYS A N 1
ATOM 901 C CA . CYS A 1 115 ? 18.327 -0.479 -25.148 1.00 93.62 115 CYS A CA 1
ATOM 902 C C . CYS A 1 115 ? 19.721 -0.266 -24.547 1.00 93.62 115 CYS A C 1
ATOM 904 O O . CYS A 1 115 ? 19.891 -0.113 -23.334 1.00 93.62 115 CYS A O 1
ATOM 906 N N . TYR A 1 116 ? 20.729 -0.269 -25.424 1.00 94.69 116 TYR A N 1
ATOM 907 C CA . TYR A 1 116 ? 22.134 -0.153 -25.050 1.00 94.69 116 TYR A CA 1
ATOM 908 C C . TYR A 1 116 ? 22.903 0.730 -26.034 1.00 94.69 116 TYR A C 1
ATOM 910 O O . TYR A 1 116 ? 22.762 0.593 -27.251 1.00 94.69 116 TYR A O 1
ATOM 918 N N . LYS A 1 117 ? 23.814 1.550 -25.511 1.00 95.62 117 LYS A N 1
ATOM 919 C CA . LYS A 1 117 ? 24.842 2.268 -26.272 1.00 95.62 117 LYS A CA 1
ATOM 920 C C . LYS A 1 117 ? 26.206 1.899 -25.707 1.00 95.62 117 LYS A C 1
ATOM 922 O O . LYS A 1 117 ? 26.415 1.918 -24.499 1.00 95.62 117 LYS A O 1
ATOM 927 N N . HIS A 1 118 ? 27.136 1.538 -26.585 1.00 95.25 118 HIS A N 1
ATOM 928 C CA . HIS A 1 118 ? 28.496 1.159 -26.209 1.00 95.25 118 HIS A CA 1
ATOM 929 C C . HIS A 1 118 ? 29.486 2.244 -26.630 1.00 95.25 118 HIS A C 1
ATOM 931 O O . HIS A 1 118 ? 29.491 2.617 -27.803 1.00 95.25 118 HIS A O 1
ATOM 937 N N . ILE A 1 119 ? 30.356 2.663 -25.713 1.00 93.56 119 ILE A N 1
ATOM 938 C CA . ILE A 1 119 ? 31.445 3.619 -25.965 1.00 93.56 119 ILE A CA 1
ATOM 939 C C . ILE A 1 119 ? 32.768 2.909 -25.673 1.00 93.56 119 ILE A C 1
ATOM 941 O O . ILE A 1 119 ? 33.001 2.440 -24.552 1.00 93.56 119 ILE A O 1
ATOM 945 N N . ASN A 1 120 ? 33.607 2.727 -26.699 1.00 91.56 120 ASN A N 1
ATOM 946 C CA . ASN A 1 120 ? 34.734 1.797 -26.647 1.00 91.56 120 ASN A CA 1
ATOM 947 C C . ASN A 1 120 ? 36.062 2.541 -26.502 1.00 91.56 120 ASN A C 1
ATOM 949 O O . ASN A 1 120 ? 36.578 3.099 -27.460 1.00 91.56 120 ASN A O 1
ATOM 953 N N . THR A 1 121 ? 36.716 2.405 -25.350 1.00 88.25 121 THR A N 1
ATOM 954 C CA . THR A 1 121 ? 38.000 3.089 -25.095 1.00 88.25 121 THR A CA 1
ATOM 955 C C . THR A 1 121 ? 39.095 2.699 -26.096 1.00 88.25 121 THR A C 1
ATOM 957 O O . THR A 1 121 ? 39.785 3.555 -26.638 1.00 88.25 121 THR A O 1
ATOM 960 N N . ARG A 1 122 ? 39.225 1.401 -26.411 1.00 84.44 122 ARG A N 1
ATOM 961 C CA . ARG A 1 122 ? 40.270 0.885 -27.315 1.00 84.44 122 ARG A CA 1
ATOM 962 C C . ARG A 1 122 ? 40.074 1.287 -28.774 1.00 84.44 122 ARG A C 1
ATOM 964 O O . ARG A 1 122 ? 41.043 1.624 -29.444 1.00 84.44 122 ARG A O 1
ATOM 971 N N . ARG A 1 123 ? 38.838 1.186 -29.274 1.00 84.56 123 ARG A N 1
ATOM 972 C CA . ARG A 1 123 ? 38.512 1.485 -30.677 1.00 84.56 123 ARG A CA 1
ATOM 973 C C . ARG A 1 123 ? 38.614 2.981 -30.934 1.00 84.56 123 ARG A C 1
ATOM 975 O O . ARG A 1 123 ? 39.219 3.384 -31.920 1.00 84.56 123 ARG A O 1
ATOM 982 N N . ASP A 1 124 ? 38.062 3.759 -30.013 1.00 83.12 124 ASP A N 1
ATOM 983 C CA . ASP A 1 124 ? 37.925 5.203 -30.162 1.00 83.12 124 ASP A CA 1
ATOM 984 C C . ASP A 1 124 ? 39.183 5.933 -29.636 1.00 83.12 124 ASP A C 1
ATOM 986 O O . ASP A 1 124 ? 39.313 7.141 -29.786 1.00 83.12 124 ASP A O 1
ATOM 990 N N . LYS A 1 125 ? 40.158 5.181 -29.089 1.00 87.00 125 LYS A N 1
ATOM 991 C CA . LYS A 1 125 ? 41.444 5.653 -28.538 1.00 87.00 125 LYS A CA 1
ATOM 992 C C . LYS A 1 125 ? 41.282 6.761 -27.489 1.00 87.00 125 LYS A C 1
ATOM 994 O O . LYS A 1 125 ? 42.121 7.651 -27.378 1.00 87.00 125 LYS A O 1
ATOM 999 N N . ILE A 1 126 ? 40.214 6.678 -26.705 1.00 90.31 126 ILE A N 1
ATOM 1000 C CA . ILE A 1 126 ? 39.881 7.622 -25.637 1.00 90.31 126 ILE A CA 1
ATOM 1001 C C . ILE A 1 126 ? 40.181 7.018 -24.265 1.00 90.31 126 ILE A C 1
ATOM 1003 O O . ILE A 1 126 ? 40.109 5.798 -24.076 1.00 90.31 126 ILE A O 1
ATOM 1007 N N . SER A 1 127 ? 40.515 7.874 -23.294 1.00 92.19 127 SER A N 1
ATOM 1008 C CA . SER A 1 127 ? 40.706 7.439 -21.910 1.00 92.19 127 SER A CA 1
ATOM 1009 C C . SER A 1 127 ? 39.401 6.904 -21.316 1.00 92.19 127 SER A C 1
ATOM 1011 O O . SER A 1 127 ? 38.300 7.165 -21.814 1.00 92.19 127 SER A O 1
ATOM 1013 N N . LYS A 1 128 ? 39.515 6.144 -20.223 1.00 92.12 128 LYS A N 1
ATOM 1014 C CA . LYS A 1 128 ? 38.346 5.615 -19.515 1.00 92.12 128 LYS A CA 1
ATOM 1015 C C . LYS A 1 128 ? 37.463 6.748 -18.989 1.00 92.12 128 LYS A C 1
ATOM 1017 O O . LYS A 1 128 ? 36.242 6.620 -19.021 1.00 92.12 128 LYS A O 1
ATOM 1022 N N . GLU A 1 129 ? 38.072 7.836 -18.538 1.00 93.44 129 GLU A N 1
ATOM 1023 C CA . GLU A 1 129 ? 37.408 9.017 -17.993 1.00 93.44 129 GLU A CA 1
ATOM 1024 C C . GLU A 1 129 ? 36.689 9.798 -19.096 1.00 93.44 129 GLU A C 1
ATOM 1026 O O . GLU A 1 129 ? 35.519 10.135 -18.941 1.00 93.44 129 GLU A O 1
ATOM 1031 N N . ALA A 1 130 ? 37.334 10.006 -20.249 1.00 92.88 130 ALA A N 1
ATOM 1032 C CA . ALA A 1 130 ? 36.707 10.678 -21.387 1.00 92.88 130 ALA A CA 1
ATOM 1033 C C . ALA A 1 130 ? 35.498 9.887 -21.913 1.00 92.88 130 ALA A C 1
ATOM 1035 O O . ALA A 1 130 ? 34.428 10.449 -22.128 1.00 92.88 130 ALA A O 1
ATOM 1036 N N . ALA A 1 131 ? 35.636 8.563 -22.023 1.00 93.25 131 ALA A N 1
ATOM 1037 C CA . ALA A 1 131 ? 34.543 7.679 -22.418 1.00 93.25 131 ALA A CA 1
ATOM 1038 C C . ALA A 1 131 ? 33.383 7.660 -21.406 1.00 93.25 131 ALA A C 1
ATOM 1040 O O . ALA A 1 131 ? 32.235 7.441 -21.789 1.00 93.25 131 ALA A O 1
ATOM 1041 N N . TYR A 1 132 ? 33.670 7.869 -20.117 1.00 95.50 132 TYR A N 1
ATOM 1042 C CA . TYR A 1 132 ? 32.642 7.985 -19.083 1.00 95.50 132 TYR A CA 1
ATOM 1043 C C . TYR A 1 132 ? 31.845 9.284 -19.233 1.00 95.50 132 TYR A C 1
ATOM 1045 O O . TYR A 1 132 ? 30.617 9.252 -19.199 1.00 95.50 132 TYR A O 1
ATOM 1053 N N . LEU A 1 133 ? 32.533 10.408 -19.459 1.00 94.94 133 LEU A N 1
ATOM 1054 C CA . LEU A 1 133 ? 31.887 11.701 -19.697 1.00 94.94 133 LEU A CA 1
ATOM 1055 C C . LEU A 1 133 ? 31.011 11.668 -20.955 1.00 94.94 133 LEU A C 1
ATOM 1057 O O . LEU A 1 133 ? 29.885 12.155 -20.923 1.00 94.94 133 LEU A O 1
ATOM 1061 N N . GLU A 1 134 ? 31.479 11.028 -22.030 1.00 94.94 134 GLU A N 1
ATOM 1062 C CA . GLU A 1 134 ? 30.672 10.818 -23.239 1.00 94.94 134 GLU A CA 1
ATOM 1063 C C . GLU A 1 134 ? 29.426 9.964 -22.952 1.00 94.94 134 GLU A C 1
ATOM 1065 O O . GLU A 1 134 ? 28.336 10.261 -23.439 1.00 94.94 134 GLU A O 1
ATOM 1070 N N . ALA A 1 135 ? 29.559 8.923 -22.125 1.00 95.38 135 ALA A N 1
ATOM 1071 C CA . ALA A 1 135 ? 28.448 8.052 -21.755 1.00 95.38 135 ALA A CA 1
ATOM 1072 C C . ALA A 1 135 ? 27.374 8.783 -20.943 1.00 95.38 135 ALA A C 1
ATOM 1074 O O . ALA A 1 135 ? 26.184 8.604 -21.209 1.00 95.38 135 ALA A O 1
ATOM 1075 N N . ILE A 1 136 ? 27.787 9.621 -19.988 1.00 95.56 136 ILE A N 1
ATOM 1076 C CA . ILE A 1 136 ? 26.872 10.481 -19.229 1.00 95.56 136 ILE A CA 1
ATOM 1077 C C . ILE A 1 136 ? 26.196 11.479 -20.166 1.00 95.56 136 ILE A C 1
ATOM 1079 O O . ILE A 1 136 ? 24.971 11.551 -20.188 1.00 95.56 136 ILE A O 1
ATOM 1083 N N . ALA A 1 137 ? 26.970 12.181 -20.996 1.00 95.75 137 ALA A N 1
ATOM 1084 C CA . ALA A 1 137 ? 26.425 13.167 -21.921 1.00 95.75 137 ALA A CA 1
ATOM 1085 C C . ALA A 1 137 ? 25.415 12.543 -22.898 1.00 95.75 137 ALA A C 1
ATOM 1087 O O . ALA A 1 137 ? 24.415 13.177 -23.228 1.00 95.75 137 ALA A O 1
ATOM 1088 N N . TYR A 1 138 ? 25.642 11.299 -23.337 1.00 95.50 138 TYR A N 1
ATOM 1089 C CA . TYR A 1 138 ? 24.690 10.552 -24.159 1.00 95.50 138 TYR A CA 1
ATOM 1090 C C . TYR A 1 138 ? 23.392 10.248 -23.400 1.00 95.50 138 TYR A C 1
ATOM 1092 O O . TYR A 1 138 ? 22.304 10.412 -23.951 1.00 95.50 138 TYR A O 1
ATOM 1100 N N . LEU A 1 139 ? 23.489 9.812 -22.141 1.00 93.56 139 LEU A N 1
ATOM 1101 C CA . LEU A 1 139 ? 22.311 9.560 -21.313 1.00 93.56 139 LEU A CA 1
ATOM 1102 C C . LEU A 1 139 ? 21.500 10.851 -21.117 1.00 93.56 139 LEU A C 1
ATOM 1104 O O . LEU A 1 139 ? 20.315 10.879 -21.429 1.00 93.56 139 LEU A O 1
ATOM 1108 N N . GLU A 1 140 ? 22.148 11.923 -20.668 1.00 93.62 140 GLU A N 1
ATOM 1109 C CA . GLU A 1 140 ? 21.482 13.167 -20.268 1.00 93.62 140 GLU A CA 1
ATOM 1110 C C . GLU A 1 140 ? 20.911 13.957 -21.450 1.00 93.62 140 GLU A C 1
ATOM 1112 O O . GLU A 1 140 ? 19.792 14.458 -21.374 1.00 93.62 140 GLU A O 1
ATOM 1117 N N . ASN A 1 141 ? 21.653 14.047 -22.557 1.00 94.62 141 ASN A N 1
ATOM 1118 C CA . ASN A 1 141 ? 21.276 14.922 -23.669 1.00 94.62 141 ASN A CA 1
ATOM 1119 C C . ASN A 1 141 ? 20.533 14.201 -24.795 1.00 94.62 141 ASN A C 1
ATOM 1121 O O . ASN A 1 141 ? 19.873 14.859 -25.593 1.00 94.62 141 ASN A O 1
ATOM 1125 N N . ILE A 1 142 ? 20.662 12.873 -24.901 1.00 93.94 142 ILE A N 1
ATOM 1126 C CA . ILE A 1 142 ? 20.044 12.102 -25.989 1.00 93.94 142 ILE A CA 1
ATOM 1127 C C . ILE A 1 142 ? 18.956 11.191 -25.442 1.00 93.94 142 ILE A C 1
ATOM 1129 O O . ILE A 1 142 ? 17.808 11.320 -25.848 1.00 93.94 142 ILE A O 1
ATOM 1133 N N . VAL A 1 143 ? 19.289 10.287 -24.517 1.00 92.75 143 VAL A N 1
ATOM 1134 C CA . VAL A 1 143 ? 18.333 9.267 -24.051 1.00 92.75 143 VAL A CA 1
ATOM 1135 C C . VAL A 1 143 ? 17.130 9.893 -23.353 1.00 92.75 143 VAL A C 1
ATOM 1137 O O . VAL A 1 143 ? 16.004 9.519 -23.665 1.00 92.75 143 VAL A O 1
ATOM 1140 N N . LEU A 1 144 ? 17.349 10.864 -22.461 1.00 90.25 144 LEU A N 1
ATOM 1141 C CA . LEU A 1 144 ? 16.257 11.538 -21.746 1.00 90.25 144 LEU A CA 1
ATOM 1142 C C . LEU A 1 144 ? 15.315 12.337 -22.663 1.00 90.25 144 LEU A C 1
ATOM 1144 O O . LEU A 1 144 ? 14.238 12.719 -22.222 1.00 90.25 144 LEU A O 1
ATOM 1148 N N . GLN A 1 145 ? 15.715 12.593 -23.912 1.00 92.62 145 GLN A N 1
ATOM 1149 C CA . GLN A 1 145 ? 14.927 13.330 -24.904 1.00 92.62 145 GLN A CA 1
ATOM 1150 C C . GLN A 1 145 ? 14.201 12.406 -25.897 1.00 92.62 145 GLN A C 1
ATOM 1152 O O . GLN A 1 145 ? 13.509 12.893 -26.788 1.00 92.62 145 GLN A O 1
ATOM 1157 N N . LEU A 1 146 ? 14.371 11.082 -25.796 1.00 93.31 146 LEU A N 1
ATOM 1158 C CA . LEU A 1 146 ? 13.683 10.139 -2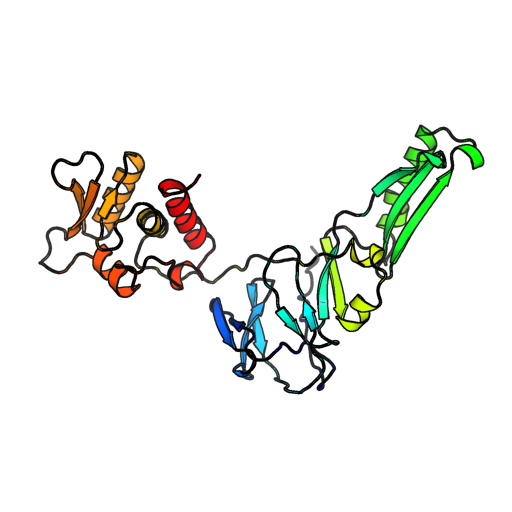6.678 1.00 93.31 146 LEU A CA 1
ATOM 1159 C C . LEU A 1 146 ? 12.199 10.044 -26.306 1.00 93.31 146 LEU A C 1
ATOM 1161 O O . LEU A 1 146 ? 11.860 9.847 -25.142 1.00 93.31 146 LEU A O 1
ATOM 1165 N N . GLU A 1 147 ? 11.318 10.097 -27.305 1.00 91.94 147 GLU A N 1
ATOM 1166 C CA . GLU A 1 147 ? 9.865 9.974 -27.107 1.00 91.94 147 GLU A CA 1
ATOM 1167 C C . GLU A 1 147 ? 9.457 8.620 -26.508 1.00 91.94 147 GLU A C 1
ATOM 1169 O O . GLU A 1 147 ? 8.481 8.526 -25.768 1.00 91.94 147 GLU A O 1
ATOM 1174 N N . ASP A 1 148 ? 10.207 7.561 -26.819 1.00 92.06 148 ASP A N 1
ATOM 1175 C CA . ASP A 1 148 ? 9.933 6.202 -26.363 1.00 92.06 148 ASP A CA 1
ATOM 1176 C C . ASP A 1 148 ? 10.681 5.825 -25.076 1.00 92.06 148 ASP A C 1
ATOM 1178 O O . ASP A 1 148 ? 10.605 4.670 -24.649 1.00 92.06 148 ASP A O 1
ATOM 1182 N N . TYR A 1 149 ? 11.405 6.764 -24.460 1.00 91.75 149 TYR A N 1
ATOM 1183 C CA . TYR A 1 149 ? 12.124 6.534 -23.212 1.00 91.75 149 TYR A CA 1
ATOM 1184 C C . TYR A 1 149 ? 11.160 6.277 -22.048 1.00 91.75 149 TYR A C 1
ATOM 1186 O O . TYR A 1 149 ? 10.208 7.018 -21.816 1.00 91.75 149 TYR A O 1
ATOM 1194 N N . LEU A 1 150 ? 11.448 5.229 -21.274 1.00 92.31 150 LEU A N 1
ATOM 1195 C CA . LEU A 1 150 ? 10.719 4.894 -20.057 1.00 92.31 150 LEU A CA 1
ATOM 1196 C C . LEU A 1 150 ? 11.587 5.160 -18.820 1.00 92.31 150 LEU A C 1
ATOM 1198 O O . LEU A 1 150 ? 12.419 4.310 -18.480 1.00 92.31 150 LEU A O 1
ATOM 1202 N N . PRO A 1 151 ? 11.385 6.283 -18.105 1.00 91.75 151 PRO A N 1
ATOM 1203 C CA . PRO A 1 151 ? 12.078 6.524 -16.845 1.00 91.75 151 PRO A CA 1
ATOM 1204 C C . PRO A 1 151 ? 11.687 5.500 -15.776 1.00 91.75 151 PRO A C 1
ATOM 1206 O O . PRO A 1 151 ? 10.600 4.903 -15.829 1.00 91.75 151 PRO A O 1
ATOM 1209 N N . SER A 1 152 ? 12.548 5.319 -14.772 1.00 91.94 152 SER A N 1
ATOM 1210 C CA . SER A 1 152 ? 12.215 4.553 -13.570 1.00 91.94 152 SER A CA 1
ATOM 1211 C C . SER A 1 152 ? 10.914 5.056 -12.936 1.00 91.94 152 SER A C 1
ATOM 1213 O O . SER A 1 152 ? 10.698 6.252 -12.744 1.00 91.94 152 SER A O 1
ATOM 1215 N N . GLY A 1 153 ? 10.029 4.120 -12.607 1.00 91.56 153 GLY A N 1
ATOM 1216 C CA . GLY A 1 153 ? 8.717 4.399 -12.044 1.00 91.56 153 GLY A CA 1
ATOM 1217 C C . GLY A 1 153 ? 7.589 4.596 -13.060 1.00 91.56 153 GLY A C 1
ATOM 1218 O O . GLY A 1 153 ? 6.442 4.732 -12.634 1.00 91.56 153 GLY A O 1
ATOM 1219 N N . SER A 1 154 ? 7.871 4.548 -14.361 1.00 92.62 154 SER A N 1
ATOM 1220 C CA . SER A 1 154 ? 6.844 4.544 -15.410 1.00 92.62 154 SER A CA 1
ATOM 1221 C C . SER A 1 154 ? 5.937 3.323 -15.305 1.00 92.62 154 SER A C 1
ATOM 1223 O O . SER A 1 154 ? 6.392 2.230 -14.959 1.00 92.62 154 SER A O 1
ATOM 1225 N N . ILE A 1 155 ? 4.657 3.499 -15.633 1.00 91.69 155 ILE A N 1
ATOM 1226 C CA . ILE A 1 155 ? 3.677 2.411 -15.682 1.00 91.69 155 ILE A CA 1
ATOM 1227 C C . ILE A 1 155 ? 3.531 1.949 -17.129 1.00 91.69 155 ILE A C 1
ATOM 1229 O O . ILE A 1 155 ? 3.286 2.755 -18.024 1.00 91.69 155 ILE A O 1
ATOM 1233 N N . ILE A 1 156 ? 3.652 0.643 -17.345 1.00 90.56 156 ILE A N 1
ATOM 1234 C CA . ILE A 1 156 ? 3.371 -0.007 -18.622 1.00 90.56 156 ILE A CA 1
ATOM 1235 C C . ILE A 1 156 ? 2.189 -0.962 -18.480 1.00 90.56 156 ILE A C 1
ATOM 1237 O O . ILE A 1 156 ? 1.993 -1.582 -17.434 1.00 90.56 156 ILE A O 1
ATOM 1241 N N . ASN A 1 157 ? 1.425 -1.100 -19.558 1.00 91.50 157 ASN A N 1
ATOM 1242 C CA . ASN A 1 157 ? 0.287 -2.002 -19.646 1.00 91.50 157 ASN A CA 1
ATOM 1243 C C . ASN A 1 157 ? 0.595 -3.098 -20.666 1.00 91.50 157 ASN A C 1
ATOM 1245 O O . ASN A 1 157 ? 0.854 -2.804 -21.831 1.00 91.50 157 ASN A O 1
ATOM 1249 N N . ILE A 1 158 ? 0.559 -4.357 -20.237 1.00 90.06 158 ILE A N 1
ATOM 1250 C CA . ILE A 1 158 ? 0.843 -5.514 -21.094 1.00 90.06 158 ILE A CA 1
ATOM 1251 C C . ILE A 1 158 ? -0.122 -6.653 -20.767 1.00 90.06 158 ILE A C 1
ATOM 1253 O O . ILE A 1 158 ? -0.392 -6.909 -19.598 1.00 90.06 158 ILE A O 1
ATOM 1257 N N . SER A 1 159 ? -0.673 -7.339 -21.771 1.00 92.38 159 SER A N 1
ATOM 1258 C CA . SER A 1 159 ? -1.508 -8.518 -21.510 1.00 92.38 159 SER A CA 1
ATOM 1259 C C . SER A 1 159 ? -0.675 -9.664 -20.929 1.00 92.38 159 SER A C 1
ATOM 1261 O O . SER A 1 159 ? 0.531 -9.746 -21.173 1.00 92.38 159 SER A O 1
ATOM 1263 N N . VAL A 1 160 ? -1.305 -10.580 -20.189 1.00 92.50 160 VAL A N 1
ATOM 1264 C CA . VAL A 1 160 ? -0.632 -11.804 -19.717 1.00 92.50 160 VAL A CA 1
ATOM 1265 C C . VAL A 1 160 ? -0.036 -12.581 -20.890 1.00 92.50 160 VAL A C 1
ATOM 1267 O O . VAL A 1 160 ? 1.115 -13.004 -20.818 1.00 92.50 160 VAL A O 1
ATOM 1270 N N . GLU A 1 161 ? -0.771 -12.708 -21.993 1.00 93.06 161 GLU A N 1
ATOM 1271 C CA . GLU A 1 161 ? -0.290 -13.363 -23.210 1.00 93.06 161 GLU A CA 1
ATOM 1272 C C . GLU A 1 161 ? 0.996 -12.722 -23.749 1.00 93.06 161 GLU A C 1
ATOM 1274 O O . GLU A 1 161 ? 2.003 -13.409 -23.925 1.00 93.06 161 GLU A O 1
ATOM 1279 N N . ASN A 1 162 ? 1.013 -11.401 -23.950 1.00 92.12 162 ASN A N 1
ATOM 1280 C CA . ASN A 1 162 ? 2.196 -10.704 -24.461 1.00 92.12 162 ASN A CA 1
ATOM 1281 C C . ASN A 1 162 ? 3.361 -10.785 -23.467 1.00 92.12 162 ASN A C 1
ATOM 1283 O O . ASN A 1 162 ? 4.509 -10.978 -23.864 1.00 92.12 162 ASN A O 1
ATOM 1287 N N . TYR A 1 163 ? 3.072 -10.706 -22.167 1.00 92.75 163 TYR A N 1
ATOM 1288 C CA . TYR A 1 163 ? 4.079 -10.845 -21.122 1.00 92.75 163 TYR A CA 1
ATOM 1289 C C . TYR A 1 163 ? 4.742 -12.228 -21.136 1.00 92.75 163 TYR A C 1
ATOM 1291 O O . TYR A 1 163 ? 5.945 -12.341 -20.898 1.00 92.75 163 TYR A O 1
ATOM 1299 N N . LEU A 1 164 ? 3.996 -13.297 -21.428 1.00 93.75 164 LEU A N 1
ATOM 1300 C CA . LEU A 1 164 ? 4.558 -14.646 -21.526 1.00 93.75 164 LEU A CA 1
ATOM 1301 C C . LEU A 1 164 ? 5.555 -14.771 -22.684 1.00 93.75 164 LEU A C 1
ATOM 1303 O O . LEU A 1 164 ? 6.587 -15.417 -22.492 1.00 93.75 164 LEU A O 1
ATOM 1307 N N . HIS A 1 165 ? 5.299 -14.092 -23.806 1.00 94.00 165 HIS A N 1
ATOM 1308 C CA . HIS A 1 165 ? 6.171 -14.072 -24.985 1.00 94.00 165 HIS A CA 1
ATOM 1309 C C . HIS A 1 165 ? 7.469 -13.271 -24.795 1.00 94.00 165 HIS A C 1
ATOM 1311 O O . HIS A 1 165 ? 8.418 -13.471 -25.554 1.00 94.00 165 HIS A O 1
ATOM 1317 N N . LEU A 1 166 ? 7.554 -12.395 -23.785 1.00 91.75 166 LEU A N 1
ATOM 1318 C CA . LEU A 1 166 ? 8.792 -11.668 -23.503 1.00 91.75 166 LEU A CA 1
ATOM 1319 C C . LEU A 1 166 ? 9.922 -12.627 -23.076 1.00 91.75 166 LEU A C 1
ATOM 1321 O O . LEU A 1 166 ? 9.690 -13.567 -22.308 1.00 91.75 166 LEU A O 1
ATOM 1325 N N . PRO A 1 167 ? 11.178 -12.371 -23.476 1.00 92.44 167 PRO A N 1
ATOM 1326 C CA . PRO A 1 167 ? 12.338 -13.040 -22.902 1.00 92.44 167 PRO A CA 1
ATOM 1327 C C . PRO A 1 167 ? 12.460 -12.782 -21.394 1.00 92.44 167 PRO A C 1
ATOM 1329 O O . PRO A 1 167 ? 12.177 -11.688 -20.908 1.00 92.44 167 PRO A O 1
ATOM 1332 N N . GLN A 1 168 ? 12.976 -13.754 -20.632 1.00 90.00 168 GLN A N 1
ATOM 1333 C CA . GLN A 1 168 ? 13.097 -13.629 -19.170 1.00 90.00 168 GLN A CA 1
ATOM 1334 C C . GLN A 1 168 ? 13.881 -12.382 -18.725 1.00 90.00 168 GLN A C 1
ATOM 1336 O O . GLN A 1 168 ? 13.544 -11.759 -17.722 1.00 90.00 168 GLN A O 1
ATOM 1341 N N . HIS A 1 169 ? 14.915 -11.994 -19.476 1.00 88.12 169 HIS A N 1
ATOM 1342 C CA . HIS A 1 169 ? 15.718 -10.817 -19.151 1.00 88.12 169 HIS A CA 1
ATOM 1343 C C . HIS A 1 169 ? 14.974 -9.493 -19.383 1.00 88.12 169 HIS A C 1
ATOM 1345 O O . HIS A 1 169 ? 15.251 -8.528 -18.676 1.00 88.12 169 HIS A O 1
ATOM 1351 N N . GLU A 1 170 ? 14.010 -9.456 -20.307 1.00 89.50 170 GLU A N 1
ATOM 1352 C CA . GLU A 1 170 ? 13.153 -8.290 -20.561 1.00 89.50 170 GLU A CA 1
ATOM 1353 C C . GLU A 1 170 ? 12.020 -8.172 -19.540 1.00 89.50 170 GLU A C 1
ATOM 1355 O O . GLU A 1 170 ? 11.548 -7.076 -19.269 1.00 89.50 170 GLU A O 1
ATOM 1360 N N . LYS A 1 171 ? 11.638 -9.273 -18.882 1.00 90.69 171 LYS A N 1
ATOM 1361 C CA . LYS A 1 171 ? 10.692 -9.245 -17.751 1.00 90.69 171 LYS A CA 1
ATOM 1362 C C . LYS A 1 171 ? 11.290 -8.597 -16.505 1.00 90.69 171 LYS A C 1
ATOM 1364 O O . LYS A 1 171 ? 10.564 -8.046 -15.683 1.00 90.69 171 LYS A O 1
ATOM 1369 N N . ASN A 1 172 ? 12.611 -8.670 -16.342 1.00 90.00 172 ASN A N 1
ATOM 1370 C CA . ASN A 1 172 ? 13.307 -8.214 -15.143 1.00 90.00 172 ASN A CA 1
ATOM 1371 C C . ASN A 1 172 ? 13.067 -6.739 -14.760 1.00 90.00 172 ASN A C 1
ATOM 1373 O O . ASN A 1 172 ? 12.876 -6.507 -13.563 1.00 90.00 172 ASN A O 1
ATOM 1377 N N . PRO A 1 173 ? 13.069 -5.751 -15.677 1.00 91.25 173 PRO A N 1
ATOM 1378 C CA . PRO A 1 173 ? 12.786 -4.358 -15.331 1.00 91.25 173 PRO A CA 1
ATOM 1379 C C . PRO A 1 173 ? 11.370 -4.094 -14.825 1.00 91.25 173 PRO A C 1
ATOM 1381 O O . PRO A 1 173 ? 11.188 -3.153 -14.050 1.00 91.25 173 PRO A O 1
ATOM 1384 N N . TYR A 1 174 ? 10.389 -4.911 -15.208 1.00 91.31 174 TYR A N 1
ATOM 1385 C CA . TYR A 1 174 ? 8.978 -4.660 -14.931 1.00 91.31 174 TYR A CA 1
ATOM 1386 C C . TYR A 1 174 ? 8.526 -5.365 -13.655 1.00 91.31 174 TYR A C 1
ATO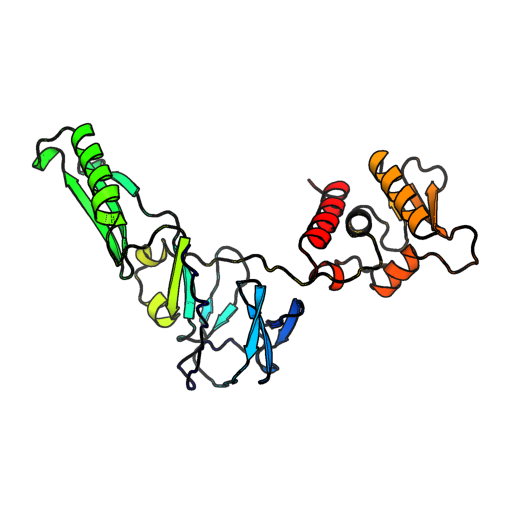M 1388 O O . TYR A 1 174 ? 8.657 -6.583 -13.512 1.00 91.31 174 TYR A O 1
ATOM 1396 N N . LYS A 1 175 ? 7.994 -4.596 -12.705 1.00 91.00 175 LYS A N 1
ATOM 1397 C CA . LYS A 1 175 ? 7.592 -5.082 -11.382 1.00 91.00 175 LYS A CA 1
ATOM 1398 C C . LYS A 1 175 ? 6.114 -4.820 -11.135 1.00 91.00 175 LYS A C 1
ATOM 1400 O O . LYS A 1 175 ? 5.603 -3.758 -11.474 1.00 91.00 175 LYS A O 1
ATOM 1405 N N . GLY A 1 176 ? 5.438 -5.769 -10.490 1.00 90.81 176 GLY A N 1
ATOM 1406 C CA . GLY A 1 176 ? 4.138 -5.482 -9.889 1.00 90.81 176 GLY A CA 1
ATOM 1407 C C . GLY A 1 176 ? 4.298 -4.396 -8.825 1.00 90.81 176 GLY A C 1
ATOM 1408 O O . GLY A 1 176 ? 5.291 -4.385 -8.094 1.00 90.81 176 GLY A O 1
ATOM 1409 N N . TYR A 1 177 ? 3.341 -3.479 -8.750 1.00 90.12 177 TYR A N 1
ATOM 1410 C CA . TYR A 1 177 ? 3.327 -2.411 -7.758 1.00 90.12 177 TYR A CA 1
ATOM 1411 C C . TYR A 1 177 ? 1.992 -2.394 -7.016 1.00 90.12 177 TYR A C 1
ATOM 1413 O O . TYR A 1 177 ? 0.997 -2.955 -7.468 1.00 90.12 177 TYR A O 1
ATOM 1421 N N . ARG A 1 178 ? 1.999 -1.777 -5.837 1.00 88.69 178 ARG A N 1
ATOM 1422 C CA . ARG A 1 178 ? 0.813 -1.531 -5.019 1.00 88.69 178 ARG A CA 1
ATOM 1423 C C . ARG A 1 178 ? 0.808 -0.060 -4.635 1.00 88.69 178 ARG A C 1
ATOM 1425 O O . ARG A 1 178 ? 1.873 0.530 -4.455 1.00 88.69 178 ARG A O 1
ATOM 1432 N N . VAL A 1 179 ? -0.381 0.504 -4.505 1.00 89.75 179 VAL A N 1
ATOM 1433 C CA . VAL A 1 179 ? -0.593 1.880 -4.057 1.00 89.75 179 VAL A CA 1
ATOM 1434 C C . VAL A 1 179 ? -1.381 1.868 -2.756 1.00 89.75 179 VAL A C 1
ATOM 1436 O O . VAL A 1 179 ? -2.206 0.982 -2.525 1.00 89.75 179 VAL A O 1
ATOM 1439 N N . GLY A 1 180 ? -1.080 2.819 -1.877 1.00 89.81 180 GLY A N 1
ATOM 1440 C CA . GLY A 1 180 ? -1.900 3.052 -0.698 1.00 89.81 180 GLY A CA 1
ATOM 1441 C C . GLY A 1 180 ? -3.201 3.732 -1.107 1.00 89.81 180 GLY A C 1
ATOM 1442 O O . GLY A 1 180 ? -3.176 4.656 -1.912 1.00 89.81 180 GLY A O 1
ATOM 1443 N N . VAL A 1 181 ? -4.313 3.285 -0.533 1.00 90.88 181 VAL A N 1
ATOM 1444 C CA . VAL A 1 181 ? -5.625 3.912 -0.719 1.00 90.88 181 VAL A CA 1
ATOM 1445 C C . VAL A 1 181 ? -5.915 4.848 0.452 1.00 90.88 181 VAL A C 1
ATOM 1447 O O . VAL A 1 181 ? -5.621 4.518 1.611 1.00 90.88 181 VAL A O 1
ATOM 1450 N N . ASN A 1 182 ? -6.501 6.002 0.145 1.00 91.81 182 ASN A N 1
ATOM 1451 C CA . ASN A 1 182 ? -7.063 6.934 1.113 1.00 91.81 182 ASN A CA 1
ATOM 1452 C C . ASN A 1 182 ? -8.581 6.744 1.180 1.00 91.81 182 ASN A C 1
ATOM 1454 O O . ASN A 1 182 ? -9.262 6.843 0.165 1.00 91.81 182 ASN A O 1
ATOM 1458 N N . PHE A 1 183 ? -9.105 6.470 2.373 1.00 91.75 183 PHE A N 1
ATOM 1459 C CA . PHE A 1 183 ? -10.545 6.359 2.594 1.00 91.75 183 PHE A CA 1
ATOM 1460 C C . PHE A 1 183 ? -11.103 7.664 3.152 1.00 91.75 183 PHE A C 1
ATOM 1462 O O . PHE A 1 183 ? -10.378 8.451 3.767 1.00 91.75 183 PHE A O 1
ATOM 1469 N N . ILE A 1 184 ? -12.402 7.860 2.944 1.00 90.44 184 ILE A N 1
ATOM 1470 C CA . ILE A 1 184 ? -13.160 8.955 3.546 1.00 90.44 184 ILE A CA 1
ATOM 1471 C C . ILE A 1 184 ? -13.174 8.759 5.063 1.00 90.44 184 ILE A C 1
ATOM 1473 O O . ILE A 1 184 ? -13.298 7.633 5.551 1.00 90.44 184 ILE A O 1
ATOM 1477 N N . GLU A 1 185 ? -13.026 9.862 5.791 1.00 93.50 185 GLU A N 1
ATOM 1478 C CA . GLU A 1 185 ? -13.085 9.865 7.245 1.00 93.50 185 GLU A CA 1
ATOM 1479 C C . GLU A 1 185 ? -14.466 9.432 7.749 1.00 93.50 185 GLU A C 1
ATOM 1481 O O . GLU A 1 185 ? -15.501 9.859 7.233 1.00 93.50 185 GLU A O 1
ATOM 1486 N N . LYS A 1 186 ? -14.471 8.567 8.763 1.00 92.50 186 LYS A N 1
ATOM 1487 C CA . LYS A 1 186 ? -15.671 8.075 9.440 1.00 92.50 186 LYS A CA 1
ATOM 1488 C C . LYS A 1 186 ? -15.516 8.296 10.936 1.00 92.50 186 LYS A C 1
ATOM 1490 O O . LYS A 1 186 ? -14.426 8.113 11.478 1.00 92.50 186 LYS A O 1
ATOM 1495 N N . HIS A 1 187 ? -16.619 8.639 11.589 1.00 95.25 187 HIS A N 1
ATOM 1496 C CA . HIS A 1 187 ? -16.677 8.675 13.044 1.00 95.25 187 HIS A CA 1
ATOM 1497 C C . HIS A 1 187 ? -16.372 7.287 13.625 1.00 95.25 187 HIS A C 1
ATOM 1499 O O . HIS A 1 187 ? -16.772 6.273 13.051 1.00 95.25 187 HIS A O 1
ATOM 1505 N N . VAL A 1 188 ? -15.684 7.257 14.763 1.00 96.31 188 VAL A N 1
ATOM 1506 C CA . VAL A 1 188 ? -15.328 6.040 15.496 1.00 96.31 188 VAL A CA 1
ATOM 1507 C C . VAL A 1 188 ? -15.590 6.235 16.989 1.00 96.31 188 VAL A C 1
ATOM 1509 O O . VAL A 1 188 ? -15.397 7.331 17.507 1.00 96.31 188 VAL A O 1
ATOM 1512 N N . ASP A 1 189 ? -16.031 5.182 17.681 1.00 94.81 189 ASP A N 1
ATOM 1513 C CA . ASP A 1 189 ? -16.498 5.301 19.076 1.00 94.81 189 ASP A CA 1
ATOM 1514 C C . ASP A 1 189 ? -15.373 5.202 20.120 1.00 94.81 189 ASP A C 1
ATOM 1516 O O . ASP A 1 189 ? -15.535 5.583 21.281 1.00 94.81 189 ASP A O 1
ATOM 1520 N N . ILE A 1 190 ? -14.216 4.681 19.715 1.00 96.75 190 ILE A N 1
ATOM 1521 C CA . ILE A 1 190 ? -13.001 4.586 20.531 1.00 96.75 190 ILE A CA 1
ATOM 1522 C C . ILE A 1 190 ? -11.910 5.410 19.861 1.00 96.75 190 ILE A C 1
ATOM 1524 O O . ILE A 1 190 ? -11.741 5.328 18.641 1.00 96.75 190 ILE A O 1
ATOM 1528 N N . ASP A 1 191 ? -11.145 6.158 20.654 1.00 97.44 191 ASP A N 1
ATOM 1529 C CA . ASP A 1 191 ? -9.956 6.831 20.146 1.00 97.44 191 ASP A CA 1
ATOM 1530 C C . ASP A 1 191 ? -9.025 5.812 19.445 1.00 97.44 191 ASP A C 1
ATOM 1532 O O . ASP A 1 191 ? -8.768 4.737 20.003 1.00 97.44 191 ASP A O 1
ATOM 1536 N N . PRO A 1 192 ? -8.538 6.090 18.220 1.00 98.12 192 PRO A N 1
ATOM 1537 C CA . PRO A 1 192 ? -7.788 5.101 17.456 1.00 98.12 192 PRO A CA 1
ATOM 1538 C C . PRO A 1 192 ? -6.519 4.622 18.164 1.00 98.12 192 PRO A C 1
ATOM 1540 O O . PRO A 1 192 ? -6.255 3.421 18.140 1.00 98.12 192 PRO A O 1
ATOM 1543 N N . TYR A 1 193 ? -5.770 5.518 18.818 1.00 98.06 193 TYR A N 1
ATOM 1544 C CA . TYR A 1 193 ? -4.557 5.155 19.554 1.00 98.06 193 TYR A CA 1
ATOM 1545 C C . TYR A 1 193 ? -4.892 4.259 20.746 1.00 98.06 193 TYR A C 1
ATOM 1547 O O . TYR A 1 193 ? -4.297 3.193 20.901 1.00 98.06 193 TYR A O 1
ATOM 1555 N N . ILE A 1 194 ? -5.909 4.632 21.529 1.00 97.94 194 ILE A N 1
ATOM 1556 C CA . ILE A 1 194 ? -6.383 3.840 22.676 1.00 97.94 194 ILE A CA 1
ATOM 1557 C C . ILE A 1 194 ? -6.824 2.439 22.242 1.00 97.94 194 ILE A C 1
ATOM 1559 O O . ILE A 1 194 ? -6.479 1.449 22.894 1.00 97.94 194 ILE A O 1
ATOM 1563 N N . LEU A 1 195 ? -7.560 2.336 21.129 1.00 98.00 195 LEU A N 1
ATOM 1564 C CA . LEU A 1 195 ? -7.949 1.042 20.574 1.00 98.00 195 LEU A CA 1
ATOM 1565 C C . LEU A 1 195 ? -6.721 0.236 20.139 1.00 98.00 195 LEU A C 1
ATOM 1567 O O . LEU A 1 195 ? -6.636 -0.948 20.456 1.00 98.00 195 LEU A O 1
ATOM 1571 N N . GLY A 1 196 ? -5.782 0.866 19.430 1.00 97.56 196 GLY A N 1
ATOM 1572 C CA . GLY A 1 196 ? -4.541 0.234 18.989 1.00 97.56 196 GLY A CA 1
ATOM 1573 C C . GLY A 1 196 ? -3.752 -0.357 20.153 1.00 97.56 196 GLY A C 1
ATOM 1574 O O . GLY A 1 196 ? -3.414 -1.537 20.127 1.00 97.56 196 GLY A O 1
ATOM 1575 N N . TYR A 1 197 ? -3.560 0.427 21.211 1.00 97.81 197 TYR A N 1
ATOM 1576 C CA . TYR A 1 197 ? -2.835 -0.006 22.402 1.00 97.81 197 TYR A CA 1
ATOM 1577 C C . TYR A 1 197 ? -3.563 -1.138 23.142 1.00 97.81 197 TYR A C 1
ATOM 1579 O O . TYR A 1 197 ? -2.960 -2.139 23.526 1.00 97.81 197 TYR A O 1
ATOM 1587 N N . TRP A 1 198 ? -4.892 -1.046 23.295 1.00 97.50 198 TRP A N 1
ATOM 1588 C CA . TRP A 1 198 ? -5.683 -2.126 23.901 1.00 97.50 198 TRP A CA 1
ATOM 1589 C C . TRP A 1 198 ? -5.661 -3.415 23.057 1.00 97.50 198 TRP A C 1
ATOM 1591 O O . TRP A 1 198 ? -5.711 -4.527 23.596 1.00 97.50 198 TRP A O 1
ATOM 1601 N N . LEU A 1 199 ? -5.564 -3.312 21.730 1.00 96.88 199 LEU A N 1
ATOM 1602 C CA . LEU A 1 199 ? -5.450 -4.489 20.870 1.00 96.88 199 LEU A CA 1
ATOM 1603 C C . LEU A 1 199 ? -4.154 -5.268 21.128 1.00 96.88 199 LEU A C 1
ATOM 1605 O O . LEU A 1 199 ? -4.231 -6.497 21.142 1.00 96.88 199 LEU A O 1
ATOM 1609 N N . GLY A 1 200 ? -3.032 -4.607 21.421 1.00 95.19 200 GLY A N 1
ATOM 1610 C CA . GLY A 1 200 ? -1.813 -5.285 21.875 1.00 95.19 200 GLY A CA 1
ATOM 1611 C C . GLY A 1 200 ? -1.909 -5.713 23.340 1.00 95.19 200 GLY A C 1
ATOM 1612 O O . GLY A 1 200 ? -2.330 -6.833 23.646 1.00 95.19 200 GLY A O 1
ATOM 1613 N N . ASP A 1 201 ? -1.686 -4.768 24.254 1.00 93.88 201 ASP A N 1
ATOM 1614 C CA . ASP A 1 201 ? -1.501 -5.009 25.698 1.00 93.88 201 ASP A CA 1
ATOM 1615 C C . ASP A 1 201 ? -2.789 -5.019 26.542 1.00 93.88 201 ASP A C 1
ATOM 1617 O O . ASP A 1 201 ? -2.773 -5.096 27.780 1.00 93.88 201 ASP A O 1
ATOM 1621 N N . GLY A 1 202 ? -3.950 -4.938 25.894 1.00 91.31 202 GLY A N 1
ATOM 1622 C CA . GLY A 1 202 ? -5.238 -5.064 26.567 1.00 91.31 202 GLY A CA 1
ATOM 1623 C C . GLY A 1 202 ? -5.610 -6.503 26.920 1.00 91.31 202 GLY A C 1
ATOM 1624 O O . GLY A 1 202 ? -5.146 -7.474 26.321 1.00 91.31 202 GLY A O 1
ATOM 1625 N N . THR A 1 203 ? -6.543 -6.675 27.849 1.00 92.25 203 THR A N 1
ATOM 1626 C CA . THR A 1 203 ? -7.142 -7.987 28.128 1.00 92.25 203 THR A CA 1
ATOM 1627 C C . THR A 1 203 ? -8.258 -8.280 27.131 1.00 92.25 203 THR A C 1
ATOM 1629 O O . THR A 1 203 ? -9.166 -7.476 26.960 1.00 92.25 203 THR A O 1
ATOM 1632 N N . SER A 1 204 ? -8.261 -9.461 26.505 1.00 93.31 204 SER A N 1
ATOM 1633 C CA . SER A 1 204 ? -9.280 -9.813 25.501 1.00 93.31 204 SER A CA 1
ATOM 1634 C C . SER A 1 204 ? -10.714 -9.797 26.050 1.00 93.31 204 SER A C 1
ATOM 1636 O O . SER A 1 204 ? -11.640 -9.481 25.313 1.00 93.31 204 SER A O 1
ATOM 1638 N N . SER A 1 205 ? -10.923 -10.109 27.330 1.00 92.62 205 SER A N 1
ATOM 1639 C CA . SER A 1 205 ? -12.254 -10.223 27.943 1.00 92.62 205 SER A CA 1
ATOM 1640 C C . SER A 1 205 ? -12.759 -8.959 28.653 1.00 92.62 205 SER A C 1
ATOM 1642 O O . SER A 1 205 ? -13.909 -8.934 29.108 1.00 92.62 205 SER A O 1
ATOM 1644 N N . SER A 1 206 ? -11.930 -7.923 28.810 1.00 91.19 206 SER A N 1
ATOM 1645 C CA . SER A 1 206 ? -12.238 -6.769 29.668 1.00 91.19 206 SER A CA 1
ATOM 1646 C C . SER A 1 206 ? -11.584 -5.463 29.190 1.00 91.19 206 SER A C 1
ATOM 1648 O O . SER A 1 206 ? -10.562 -5.489 28.510 1.00 91.19 206 SER A O 1
ATOM 1650 N N . PRO A 1 207 ? -12.147 -4.298 29.568 1.00 92.56 207 PRO A N 1
ATOM 1651 C CA . PRO A 1 207 ? -11.554 -2.977 29.327 1.00 92.56 207 PRO A CA 1
ATOM 1652 C C . PRO A 1 207 ? -10.352 -2.717 30.261 1.00 92.56 207 PRO A C 1
ATOM 1654 O O . PRO A 1 207 ? -10.352 -1.785 31.063 1.00 92.56 207 PRO A O 1
ATOM 1657 N N . GLU A 1 208 ? -9.360 -3.600 30.207 1.00 94.38 208 GLU A N 1
ATOM 1658 C CA . GLU A 1 208 ? -8.139 -3.574 31.013 1.00 94.38 208 GLU A CA 1
ATOM 1659 C C . GLU A 1 208 ? -6.921 -3.521 30.096 1.00 94.38 208 GLU A C 1
ATOM 1661 O O . GLU A 1 208 ? -6.936 -4.158 29.044 1.00 94.38 208 GLU A O 1
ATOM 1666 N N . ILE A 1 209 ? -5.882 -2.801 30.516 1.00 94.75 209 ILE A N 1
ATOM 1667 C CA . ILE A 1 209 ? -4.553 -2.778 29.898 1.00 94.75 209 ILE A CA 1
ATOM 1668 C C . ILE A 1 209 ? -3.479 -3.080 30.942 1.00 94.75 209 ILE A C 1
ATOM 1670 O O . ILE A 1 209 ? -3.675 -2.842 32.140 1.00 94.75 209 ILE A O 1
ATOM 1674 N N . THR A 1 210 ? -2.336 -3.583 30.484 1.00 93.50 210 THR A N 1
ATOM 1675 C CA . THR A 1 210 ? -1.143 -3.747 31.320 1.00 93.50 210 THR A CA 1
ATOM 1676 C C . THR A 1 210 ? -0.013 -2.899 30.759 1.00 93.50 210 THR A C 1
ATOM 1678 O O . THR A 1 210 ? 0.418 -3.144 29.646 1.00 93.50 210 THR A O 1
ATOM 1681 N N . THR A 1 211 ? 0.481 -1.918 31.511 1.00 93.62 211 THR A N 1
ATOM 1682 C CA . THR A 1 211 ? 1.594 -1.075 31.060 1.00 93.62 211 THR A CA 1
ATOM 1683 C C . THR A 1 211 ? 2.437 -0.563 32.224 1.00 93.62 211 THR A C 1
ATOM 1685 O O . THR A 1 211 ? 1.935 -0.308 33.322 1.00 93.62 211 THR A O 1
ATOM 1688 N N . ALA A 1 212 ? 3.742 -0.433 31.987 1.00 92.06 212 ALA A N 1
ATOM 1689 C CA . ALA A 1 212 ? 4.674 0.230 32.897 1.00 92.06 212 ALA A CA 1
ATOM 1690 C C . ALA A 1 212 ? 4.939 1.695 32.517 1.00 92.06 212 ALA A C 1
ATOM 1692 O O . ALA A 1 212 ? 5.609 2.396 33.279 1.00 92.06 212 ALA A O 1
ATOM 1693 N N . ASP A 1 213 ? 4.426 2.141 31.371 1.00 93.25 213 ASP A N 1
ATOM 1694 C CA . ASP A 1 213 ? 4.642 3.481 30.844 1.00 93.25 213 ASP A CA 1
ATOM 1695 C C . ASP A 1 213 ? 3.651 4.478 31.460 1.00 93.25 213 ASP A C 1
ATOM 1697 O O . ASP A 1 213 ? 2.434 4.369 31.305 1.00 93.25 213 ASP A O 1
ATOM 1701 N N . SER A 1 214 ? 4.179 5.474 32.171 1.00 93.19 214 SER A N 1
ATOM 1702 C CA . SER A 1 214 ? 3.364 6.512 32.798 1.00 93.19 214 SER A CA 1
ATOM 1703 C C . SER A 1 214 ? 2.688 7.455 31.802 1.00 93.19 214 SER A C 1
ATOM 1705 O O . SER A 1 214 ? 1.634 7.993 32.134 1.00 93.19 214 SER A O 1
ATOM 1707 N N . GLU A 1 215 ? 3.267 7.676 30.619 1.00 95.12 215 GLU A N 1
ATOM 1708 C CA . GLU A 1 215 ? 2.673 8.532 29.583 1.00 95.12 215 GLU A CA 1
ATOM 1709 C C . GLU A 1 215 ? 1.420 7.868 29.010 1.00 95.12 215 GLU A C 1
ATOM 1711 O O . GLU A 1 215 ? 0.362 8.494 28.936 1.00 95.12 215 GLU A O 1
ATOM 1716 N N . VAL A 1 216 ? 1.488 6.561 28.740 1.00 95.19 216 VAL A N 1
ATOM 1717 C CA . VAL A 1 216 ? 0.322 5.772 28.313 1.00 95.19 216 VAL A CA 1
ATOM 1718 C C . VAL A 1 216 ? -0.766 5.774 29.387 1.00 95.19 216 VAL A C 1
ATOM 1720 O O . VAL A 1 216 ? -1.940 5.968 29.072 1.00 95.19 216 VAL A O 1
ATOM 1723 N N . VAL A 1 217 ? -0.406 5.612 30.665 1.00 94.94 217 VAL A N 1
ATOM 1724 C CA . VAL A 1 217 ? -1.383 5.685 31.768 1.00 94.94 217 VAL A CA 1
ATOM 1725 C C . VAL A 1 217 ? -2.098 7.040 31.782 1.00 94.94 217 VAL A C 1
ATOM 1727 O O . VAL A 1 217 ? -3.321 7.069 31.913 1.00 94.94 217 VAL A O 1
ATOM 1730 N N . GLN A 1 218 ? -1.371 8.145 31.589 1.00 95.50 218 GLN A N 1
ATOM 1731 C CA . GLN A 1 218 ? -1.960 9.488 31.513 1.00 95.50 218 GLN A CA 1
ATOM 1732 C C . GLN A 1 218 ? -2.883 9.649 30.297 1.00 95.50 218 GLN A C 1
ATOM 1734 O O . GLN A 1 218 ? -3.965 10.221 30.431 1.00 95.50 218 GLN A O 1
ATOM 1739 N N . LEU A 1 219 ? -2.507 9.114 29.129 1.00 96.38 219 LEU A N 1
ATOM 1740 C CA . LEU A 1 219 ? -3.359 9.124 27.932 1.00 96.38 219 LEU A CA 1
ATOM 1741 C C . LEU A 1 219 ? -4.668 8.359 28.164 1.00 96.38 219 LEU A C 1
ATOM 1743 O O . LEU A 1 219 ? -5.749 8.858 27.849 1.00 96.38 219 LEU A O 1
ATOM 1747 N N . PHE A 1 220 ? -4.591 7.169 28.766 1.00 96.31 220 PHE A N 1
ATOM 1748 C CA . PHE A 1 220 ? -5.770 6.370 29.106 1.00 96.31 220 PHE A CA 1
ATOM 1749 C C . PHE A 1 220 ? -6.641 7.034 30.177 1.00 96.31 220 PHE A C 1
ATOM 1751 O O . PHE A 1 220 ? -7.865 6.913 30.120 1.00 96.31 220 PHE A O 1
ATOM 1758 N N . GLU A 1 221 ? -6.043 7.741 31.139 1.00 95.44 221 GLU A N 1
ATOM 1759 C CA . GLU A 1 221 ? -6.771 8.515 32.146 1.00 95.44 221 GLU A CA 1
ATOM 1760 C C . GLU A 1 221 ? -7.549 9.669 31.498 1.00 95.44 221 GLU A C 1
ATOM 1762 O O . GLU A 1 221 ? -8.765 9.752 31.675 1.00 95.44 221 GLU A O 1
ATOM 1767 N N . GLN A 1 222 ? -6.891 10.477 30.659 1.00 95.75 222 GLN A N 1
ATOM 1768 C CA . GLN A 1 222 ? -7.525 11.574 29.917 1.00 95.75 222 GLN A CA 1
ATOM 1769 C C . GLN A 1 222 ? -8.640 11.075 28.991 1.00 95.75 222 GLN A C 1
ATOM 1771 O O . GLN A 1 222 ? -9.741 11.634 28.975 1.00 95.75 222 GLN A O 1
ATOM 1776 N N . TYR A 1 223 ? -8.389 9.991 28.249 1.00 95.62 223 TYR A N 1
ATOM 1777 C CA . TYR A 1 223 ? -9.408 9.373 27.406 1.00 95.62 223 TYR A CA 1
ATOM 1778 C C . TYR A 1 223 ? -10.598 8.896 28.243 1.00 95.62 223 TYR A C 1
ATOM 1780 O O . TYR A 1 223 ? -11.738 9.232 27.919 1.00 95.62 223 TYR A O 1
ATOM 1788 N N . ALA A 1 224 ? -10.353 8.166 29.338 1.00 93.62 224 ALA A N 1
ATOM 1789 C CA . ALA A 1 224 ? -11.415 7.669 30.205 1.00 93.62 224 ALA A CA 1
ATOM 1790 C C . ALA A 1 224 ? -12.278 8.817 30.747 1.00 93.62 224 ALA A C 1
ATOM 1792 O O . ALA A 1 224 ? -13.503 8.715 30.693 1.00 93.62 224 ALA A O 1
ATOM 1793 N N . GLU A 1 225 ? -11.676 9.919 31.199 1.00 92.50 225 GLU A N 1
ATOM 1794 C CA . GLU A 1 225 ? -12.411 11.106 31.649 1.00 92.50 225 GLU A CA 1
ATOM 1795 C C . GLU A 1 225 ? -13.263 11.726 30.534 1.00 92.50 225 GLU A C 1
ATOM 1797 O O . GLU A 1 225 ? -14.430 12.053 30.773 1.00 92.50 225 GLU A O 1
ATOM 1802 N N . SER A 1 226 ? -12.727 11.821 29.310 1.00 92.25 226 SER A N 1
ATOM 1803 C CA . SER A 1 226 ? -13.433 12.402 28.157 1.00 92.25 226 SER A CA 1
ATOM 1804 C C . SER A 1 226 ? -14.728 11.659 27.802 1.00 92.25 226 SER A C 1
ATOM 1806 O O . SER A 1 226 ? -15.706 12.277 27.384 1.00 92.25 226 SER A O 1
ATOM 1808 N N . ILE A 1 227 ? -14.773 10.344 28.048 1.00 91.31 227 ILE A N 1
ATOM 1809 C CA . ILE A 1 227 ? -15.948 9.490 27.817 1.00 91.31 227 ILE A CA 1
ATOM 1810 C C . ILE A 1 227 ? -16.777 9.249 29.094 1.00 91.31 227 ILE A C 1
ATOM 1812 O O . ILE A 1 227 ? -17.604 8.334 29.144 1.00 91.31 227 ILE A O 1
ATOM 1816 N N . GLY A 1 228 ? -16.539 10.020 30.163 1.00 88.62 228 GLY A N 1
ATOM 1817 C CA . GLY A 1 228 ? -17.254 9.899 31.441 1.00 88.62 228 GLY A CA 1
ATOM 1818 C C . GLY A 1 228 ? -16.944 8.619 32.234 1.00 88.62 228 GLY A C 1
ATOM 1819 O O . GLY A 1 228 ? -17.703 8.235 33.131 1.00 88.62 228 GLY A O 1
ATOM 1820 N N . CYS A 1 229 ? -15.845 7.946 31.906 1.00 91.44 229 CYS A N 1
ATOM 1821 C CA . CYS A 1 229 ? -15.295 6.786 32.601 1.00 91.44 229 CYS A CA 1
ATOM 1822 C C . CYS A 1 229 ? -14.131 7.199 33.521 1.00 91.44 229 CYS A C 1
ATOM 1824 O O . CYS A 1 229 ? -13.849 8.381 33.712 1.00 91.44 229 CYS A O 1
ATOM 1826 N N . ARG A 1 230 ? -13.496 6.219 34.175 1.00 91.94 230 ARG A N 1
ATOM 1827 C CA . ARG A 1 230 ? -12.320 6.431 35.036 1.00 91.94 230 ARG A CA 1
ATOM 1828 C C . ARG A 1 230 ? -11.333 5.291 34.885 1.00 91.94 230 ARG A C 1
ATOM 1830 O O . ARG A 1 230 ? -11.758 4.138 34.808 1.00 91.94 230 ARG A O 1
ATOM 1837 N N . LEU A 1 231 ? -10.044 5.600 34.914 1.00 92.69 231 LEU A N 1
ATOM 1838 C CA . LEU A 1 231 ? -8.987 4.598 34.978 1.00 92.69 231 LEU A CA 1
ATOM 1839 C C . LEU A 1 231 ? -8.697 4.254 36.447 1.00 92.69 231 LEU A C 1
ATOM 1841 O O . LEU A 1 231 ? -8.506 5.145 37.266 1.00 92.69 231 LEU A O 1
ATOM 1845 N N . ASN A 1 232 ? -8.678 2.968 36.799 1.00 90.62 232 ASN A N 1
ATOM 1846 C CA . ASN A 1 232 ? -8.331 2.512 38.150 1.00 90.62 232 ASN A CA 1
ATOM 1847 C C . ASN A 1 232 ? -7.237 1.450 38.084 1.00 90.62 232 ASN A C 1
ATOM 1849 O O . ASN A 1 232 ? -7.230 0.632 37.166 1.00 90.62 232 ASN A O 1
ATOM 1853 N N . SER A 1 233 ? -6.363 1.398 39.086 1.00 88.44 233 SER A N 1
ATOM 1854 C CA . SER A 1 233 ? -5.426 0.286 39.246 1.00 88.44 233 SER A CA 1
ATOM 1855 C C . SER A 1 233 ? -6.143 -0.981 39.730 1.00 88.44 233 SER A C 1
ATOM 1857 O O . SER A 1 233 ? -7.049 -0.937 40.567 1.00 88.44 233 SER A O 1
ATOM 1859 N N . VAL A 1 234 ? -5.753 -2.137 39.189 1.00 80.44 234 VAL A N 1
ATOM 1860 C CA . VAL A 1 234 ? -6.383 -3.430 39.495 1.00 80.44 234 VAL A CA 1
ATOM 1861 C C . VAL A 1 234 ? -5.610 -4.162 40.597 1.00 80.44 234 VAL A C 1
ATOM 1863 O O . VAL A 1 234 ? -4.553 -4.758 40.369 1.00 80.44 234 VAL A O 1
ATOM 1866 N N . GLY A 1 235 ? -6.178 -4.177 41.806 1.00 72.19 235 GLY A N 1
ATOM 1867 C CA . GLY A 1 235 ? -5.633 -4.900 42.963 1.00 72.19 235 GLY A CA 1
ATOM 1868 C C . GLY A 1 235 ? -4.242 -4.408 43.391 1.00 72.19 235 GLY A C 1
ATOM 1869 O O . GLY A 1 235 ? -3.928 -3.231 43.270 1.00 72.19 235 GLY A O 1
ATOM 1870 N N . ASN A 1 236 ? -3.388 -5.324 43.869 1.00 70.00 236 ASN A N 1
ATOM 1871 C CA . ASN A 1 236 ? -1.991 -5.031 44.242 1.00 70.00 236 ASN A CA 1
ATOM 1872 C C . ASN A 1 236 ? -1.025 -5.012 43.037 1.00 70.00 236 ASN A C 1
ATOM 1874 O O . ASN A 1 236 ? 0.193 -5.063 43.212 1.00 70.00 236 ASN A O 1
ATOM 1878 N N . SER A 1 237 ? -1.535 -5.025 41.802 1.00 73.81 237 SER A N 1
ATOM 1879 C CA . SER A 1 237 ? -0.688 -5.042 40.612 1.00 73.81 237 SER A CA 1
ATOM 1880 C C . SER A 1 237 ? -0.199 -3.637 40.284 1.00 73.81 237 SER A C 1
ATOM 1882 O O . SER A 1 237 ? -0.995 -2.711 40.183 1.00 73.81 237 SER A O 1
ATOM 1884 N N . LYS A 1 238 ? 1.113 -3.485 40.080 1.00 82.06 238 LYS A N 1
ATOM 1885 C CA . LYS A 1 238 ? 1.738 -2.182 39.812 1.00 82.06 238 LYS A CA 1
ATOM 1886 C C . LYS A 1 238 ? 1.426 -1.615 38.416 1.00 82.06 238 LYS A C 1
ATOM 1888 O O . LYS A 1 238 ? 1.595 -0.422 38.218 1.00 82.06 238 LYS A O 1
ATOM 1893 N N . TYR A 1 239 ? 0.987 -2.458 37.479 1.00 90.81 239 TYR A N 1
ATOM 1894 C CA . TYR A 1 239 ? 0.947 -2.130 36.047 1.00 90.81 239 TYR A CA 1
ATOM 1895 C C . TYR A 1 239 ? -0.385 -2.450 35.365 1.00 90.81 239 TYR A C 1
ATOM 1897 O O . TYR A 1 239 ? -0.500 -2.286 34.158 1.00 90.81 239 TYR A O 1
ATOM 1905 N N . ARG A 1 240 ? -1.384 -2.947 36.104 1.00 92.62 240 ARG A N 1
ATOM 1906 C CA . ARG A 1 240 ? -2.695 -3.291 35.535 1.00 92.62 240 ARG A CA 1
ATOM 1907 C C . ARG A 1 240 ? -3.704 -2.199 35.816 1.00 92.62 240 ARG A C 1
ATOM 1909 O O . ARG A 1 240 ? -3.916 -1.841 36.978 1.00 92.62 240 ARG A O 1
ATOM 1916 N N . TYR A 1 241 ? -4.358 -1.738 34.758 1.00 93.38 241 TYR A N 1
ATOM 1917 C CA . TYR A 1 241 ? -5.305 -0.637 34.804 1.00 93.38 241 TYR A CA 1
ATOM 1918 C C . TYR A 1 241 ? -6.610 -1.022 34.116 1.00 93.38 241 TYR A C 1
ATOM 1920 O O . TYR A 1 241 ? -6.609 -1.513 32.993 1.00 93.38 241 TYR A O 1
ATOM 1928 N N . TYR A 1 242 ? -7.730 -0.772 34.786 1.00 93.00 242 TYR A N 1
ATOM 1929 C CA . TYR A 1 242 ? -9.074 -1.070 34.307 1.00 93.00 242 TYR A CA 1
ATOM 1930 C C . TYR A 1 242 ? -9.884 0.215 34.170 1.00 93.00 242 TYR A C 1
ATOM 1932 O O . TYR A 1 242 ? -10.018 0.987 35.127 1.00 93.00 242 TYR A O 1
ATOM 1940 N N . ILE A 1 243 ? -10.481 0.413 32.996 1.00 92.19 243 ILE A N 1
ATOM 1941 C CA . ILE A 1 243 ? -11.429 1.502 32.772 1.00 92.19 243 ILE A CA 1
ATOM 1942 C C . ILE A 1 243 ? -12.778 1.081 33.359 1.00 92.19 243 ILE A C 1
ATOM 1944 O O . ILE A 1 243 ? -13.418 0.153 32.861 1.00 92.19 243 ILE A O 1
ATOM 1948 N N . SER A 1 244 ? -13.231 1.761 34.414 1.00 88.81 244 SER A N 1
ATOM 1949 C CA . SER A 1 244 ? -14.547 1.559 35.030 1.00 88.81 244 SER A CA 1
ATOM 1950 C C . SER A 1 244 ? -15.559 2.610 34.584 1.00 88.81 244 SER A C 1
ATOM 1952 O O . SER A 1 244 ? -15.201 3.697 34.132 1.00 88.81 244 SER A O 1
ATOM 1954 N N . SER A 1 245 ? -16.847 2.319 34.794 1.00 83.88 245 SER A N 1
ATOM 1955 C CA . SER A 1 245 ? -17.890 3.347 34.726 1.00 83.88 245 SER A CA 1
ATOM 1956 C C . SER A 1 245 ? -17.593 4.472 35.726 1.00 83.88 245 SER A C 1
ATOM 1958 O O . SER A 1 245 ? -17.075 4.213 36.818 1.00 83.88 245 SER A O 1
ATOM 1960 N N . GLY A 1 246 ? -17.911 5.712 35.347 1.00 73.75 246 GLY A N 1
ATOM 1961 C CA . GLY A 1 246 ? -17.813 6.879 36.222 1.00 73.75 246 GLY A CA 1
ATOM 1962 C C . GLY A 1 246 ? -18.939 6.954 37.264 1.00 73.75 246 GLY A C 1
ATOM 1963 O O . GLY A 1 246 ? -19.466 5.943 37.719 1.00 73.75 246 GLY A O 1
ATOM 1964 N N . LYS A 1 247 ? -19.322 8.179 37.653 1.00 62.47 247 LYS A N 1
ATOM 1965 C CA . LYS A 1 247 ? -20.342 8.457 38.692 1.00 62.47 247 LYS A CA 1
ATOM 1966 C C . LYS A 1 247 ? -21.792 8.126 38.284 1.00 62.47 247 LYS A C 1
ATOM 1968 O O . LYS A 1 247 ? -22.688 8.265 39.112 1.00 62.47 247 LYS A O 1
ATOM 1973 N N . HIS A 1 248 ? -22.031 7.710 37.043 1.00 53.84 248 HIS A N 1
ATOM 1974 C CA . HIS A 1 248 ? -23.356 7.340 36.542 1.00 53.84 248 HIS A CA 1
ATOM 1975 C C . HIS A 1 248 ? -23.543 5.808 36.538 1.00 53.84 248 HIS A C 1
ATOM 1977 O O . HIS A 1 248 ? -22.575 5.059 36.466 1.00 53.84 248 HIS A O 1
ATOM 1983 N N . SER A 1 249 ? -24.800 5.380 36.689 1.00 54.34 249 SER A N 1
ATOM 1984 C CA . SER A 1 249 ? -25.330 4.029 36.967 1.00 54.34 249 SER A CA 1
ATOM 1985 C C . SER A 1 249 ? -24.579 2.796 36.423 1.00 54.34 249 SER A C 1
ATOM 1987 O O . SER A 1 249 ? -23.965 2.814 35.358 1.00 54.34 249 SER A O 1
ATOM 1989 N N . LEU A 1 250 ? -24.751 1.665 37.130 1.00 47.94 250 LEU A N 1
ATOM 1990 C CA . LEU A 1 250 ? -24.414 0.306 36.677 1.00 47.94 250 LEU A CA 1
ATOM 1991 C C . LEU A 1 250 ? -24.862 0.079 35.216 1.00 47.94 250 LEU A C 1
ATOM 1993 O O . LEU A 1 250 ? -26.056 0.090 34.933 1.00 47.94 250 LEU A O 1
ATOM 1997 N N . GLY A 1 251 ? -23.904 -0.132 34.304 1.00 54.91 251 GLY A N 1
ATOM 1998 C CA . GLY A 1 251 ? -24.150 -0.395 32.872 1.00 54.91 251 GLY A CA 1
ATOM 1999 C C . GLY A 1 251 ? -23.525 0.608 31.887 1.00 54.91 251 GLY A C 1
ATOM 2000 O O . GLY A 1 251 ? -23.465 0.325 30.694 1.00 54.91 251 GLY A O 1
ATOM 2001 N N . CYS A 1 252 ? -22.997 1.739 32.363 1.00 68.88 252 CYS A N 1
ATOM 2002 C CA . CYS A 1 252 ? -22.547 2.858 31.519 1.00 68.88 252 CYS A CA 1
ATOM 2003 C C . CYS A 1 252 ? -21.028 2.903 31.241 1.00 68.88 252 CYS A C 1
ATOM 2005 O O . CYS A 1 252 ? -20.453 3.986 31.170 1.00 68.88 252 CYS A O 1
ATOM 2007 N N . ASN A 1 253 ? -20.333 1.763 31.130 1.00 84.56 253 ASN A N 1
ATOM 2008 C CA . ASN A 1 253 ? -18.924 1.789 30.710 1.00 84.56 253 ASN A CA 1
ATOM 2009 C C . ASN A 1 253 ? -18.856 1.947 29.186 1.00 84.56 253 ASN A C 1
ATOM 2011 O O . ASN A 1 253 ? -18.947 0.955 28.462 1.00 84.56 253 ASN A O 1
ATOM 2015 N N . MET A 1 254 ? -18.725 3.194 28.730 1.00 89.56 254 MET A N 1
ATOM 2016 C CA . MET A 1 254 ? -18.737 3.560 27.311 1.00 89.56 254 MET A CA 1
ATOM 2017 C C . MET A 1 254 ? -17.671 2.805 26.517 1.00 89.56 254 MET A C 1
ATOM 2019 O O . MET A 1 254 ? -17.983 2.240 25.475 1.00 89.56 254 MET A O 1
ATOM 2023 N N . PHE A 1 255 ? -16.457 2.680 27.060 1.00 93.25 255 PHE A N 1
ATOM 2024 C CA . PHE A 1 255 ? -15.384 1.936 26.404 1.00 93.25 255 PHE A CA 1
ATOM 2025 C C . PHE A 1 255 ? -15.719 0.444 26.277 1.00 93.25 255 PHE A C 1
ATOM 2027 O O . PHE A 1 255 ? -15.623 -0.133 25.199 1.00 93.25 255 PHE A O 1
ATOM 2034 N N . ARG A 1 256 ? -16.208 -0.196 27.349 1.00 93.44 256 ARG A N 1
ATOM 2035 C CA . ARG A 1 256 ? -16.629 -1.608 27.295 1.00 93.44 256 ARG A CA 1
ATOM 2036 C C . ARG A 1 256 ? -17.797 -1.837 26.338 1.00 93.44 256 ARG A C 1
ATOM 2038 O O . ARG A 1 256 ? -17.872 -2.912 25.747 1.00 93.44 256 ARG A O 1
ATOM 2045 N N . ASN A 1 257 ? -18.723 -0.888 26.244 1.00 93.06 257 ASN A N 1
ATOM 2046 C CA . ASN A 1 257 ? -19.856 -0.974 25.329 1.00 93.06 257 ASN A CA 1
ATOM 2047 C C . ASN A 1 257 ? -19.369 -0.867 23.881 1.00 93.06 257 ASN A C 1
ATOM 2049 O O . ASN A 1 257 ? -19.639 -1.782 23.116 1.00 93.06 257 ASN A O 1
ATOM 2053 N N . ALA A 1 258 ? -18.504 0.098 23.564 1.00 94.56 258 ALA A N 1
ATOM 2054 C CA . ALA A 1 258 ? -17.881 0.191 22.245 1.00 94.56 258 ALA A CA 1
ATOM 2055 C C . ALA A 1 258 ? -17.080 -1.080 21.880 1.00 94.56 258 ALA A C 1
ATOM 2057 O O . ALA A 1 258 ? -17.194 -1.594 20.770 1.00 94.56 258 ALA A O 1
ATOM 2058 N N . LEU A 1 259 ? -16.341 -1.675 22.831 1.00 95.44 259 LEU A N 1
ATOM 2059 C CA . LEU A 1 259 ? -15.669 -2.968 22.617 1.00 95.44 259 LEU A CA 1
ATOM 2060 C C . LEU A 1 259 ? -16.654 -4.112 22.306 1.00 95.44 259 LEU A C 1
ATOM 2062 O O . LEU A 1 259 ? -16.308 -5.038 21.572 1.00 95.44 259 LEU A O 1
ATOM 2066 N N . LYS A 1 260 ? -17.866 -4.093 22.873 1.00 94.62 260 LYS A N 1
ATOM 2067 C CA . LYS A 1 260 ? -18.913 -5.073 22.544 1.00 94.62 260 LYS A CA 1
ATOM 2068 C C . LYS A 1 260 ? -19.525 -4.800 21.179 1.00 94.62 260 LYS A C 1
ATOM 2070 O O . LYS A 1 260 ? -19.713 -5.752 20.428 1.00 94.62 260 LYS A O 1
ATOM 2075 N N . ASP A 1 261 ? -19.802 -3.539 20.869 1.00 95.06 261 ASP A N 1
ATOM 2076 C CA . ASP A 1 261 ? -20.452 -3.124 19.626 1.00 95.06 261 ASP A CA 1
ATOM 2077 C C . ASP A 1 261 ? -19.564 -3.442 18.414 1.00 95.06 261 ASP A C 1
ATOM 2079 O O . ASP A 1 261 ? -20.036 -3.994 17.422 1.00 95.06 261 ASP A O 1
ATOM 2083 N N . TYR A 1 262 ? -18.246 -3.258 18.548 1.00 96.50 262 TYR A N 1
ATOM 2084 C CA . TYR A 1 262 ? -17.258 -3.715 17.565 1.00 96.50 262 TYR A CA 1
ATOM 2085 C C . TYR A 1 262 ? -16.924 -5.216 17.640 1.00 96.50 262 TYR A C 1
ATOM 2087 O O . TYR A 1 262 ? -16.068 -5.690 16.894 1.00 96.50 262 TYR A O 1
ATOM 2095 N N . ASN A 1 263 ? -17.568 -5.989 18.522 1.00 96.69 263 ASN A N 1
ATOM 2096 C CA . ASN A 1 263 ? -17.318 -7.423 18.719 1.00 96.69 263 ASN A CA 1
ATOM 2097 C C . ASN A 1 263 ? -15.833 -7.762 18.992 1.00 96.69 263 ASN A C 1
ATOM 2099 O O . ASN A 1 263 ? -15.277 -8.719 18.444 1.00 96.69 263 ASN A O 1
ATOM 2103 N N . LEU A 1 264 ? -15.176 -6.951 19.825 1.00 96.94 264 LEU A N 1
ATOM 2104 C CA . LEU A 1 264 ? -13.752 -7.066 20.156 1.00 96.94 264 LEU A CA 1
ATOM 2105 C C . LEU A 1 264 ? -13.484 -7.960 21.369 1.00 96.94 264 LEU A C 1
ATOM 2107 O O . LEU A 1 264 ? -12.402 -8.541 21.492 1.00 96.94 264 LEU A O 1
ATOM 2111 N N . LEU A 1 265 ? -14.458 -8.095 22.273 1.00 95.69 265 LEU A N 1
ATOM 2112 C CA . LEU A 1 265 ? -14.294 -8.920 23.469 1.00 95.69 265 LEU A CA 1
ATOM 2113 C C . LEU A 1 265 ? -14.169 -10.405 23.099 1.00 95.69 265 LEU A C 1
ATOM 2115 O O . LEU A 1 265 ? -15.047 -10.974 22.457 1.00 95.69 265 LEU A O 1
ATOM 2119 N N . ASN A 1 266 ? -13.084 -11.040 23.542 1.00 95.81 266 ASN A N 1
ATOM 2120 C CA . ASN A 1 266 ? -12.659 -12.404 23.198 1.00 95.81 266 ASN A CA 1
ATOM 2121 C C . ASN A 1 266 ? -12.429 -12.644 21.694 1.00 95.81 266 ASN A C 1
ATOM 2123 O O . ASN A 1 266 ? -12.287 -13.787 21.268 1.00 95.81 266 ASN A O 1
ATOM 2127 N N . ASN A 1 267 ? -12.370 -11.578 20.898 1.00 96.00 267 ASN A N 1
ATOM 2128 C CA . ASN A 1 267 ? -12.198 -11.626 19.454 1.0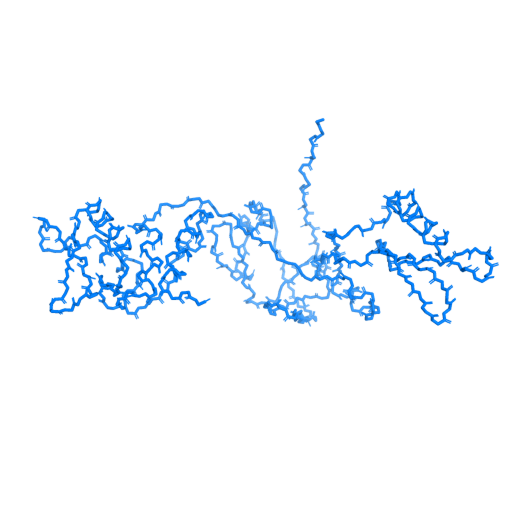0 96.00 267 ASN A CA 1
ATOM 2129 C C . ASN A 1 267 ? -11.426 -10.379 19.005 1.00 96.00 267 ASN A C 1
ATOM 2131 O O . ASN A 1 267 ? -11.944 -9.538 18.274 1.00 96.00 267 ASN A O 1
ATOM 2135 N N . LYS A 1 268 ? -10.192 -10.213 19.493 1.00 95.75 268 LYS A N 1
ATOM 2136 C CA . LYS A 1 268 ? -9.362 -9.057 19.136 1.00 95.75 268 LYS A CA 1
ATOM 2137 C C . LYS A 1 268 ? -9.093 -9.050 17.628 1.00 95.75 268 LYS A C 1
ATOM 2139 O O . LYS A 1 268 ? -8.486 -9.973 17.090 1.00 95.75 268 LYS A O 1
ATOM 2144 N N . HIS A 1 269 ? -9.543 -7.999 16.958 1.00 96.56 269 HIS A N 1
ATOM 2145 C CA . HIS A 1 269 ? -9.316 -7.742 15.540 1.00 96.56 269 HIS A CA 1
ATOM 2146 C C . HIS A 1 269 ? -9.370 -6.230 15.295 1.00 96.56 269 HIS A C 1
ATOM 2148 O O . HIS A 1 269 ? -9.815 -5.481 16.155 1.00 96.56 269 HIS A O 1
ATOM 2154 N N . ILE A 1 270 ? -8.928 -5.762 14.128 1.00 96.88 270 ILE A N 1
ATOM 2155 C CA . ILE A 1 270 ? -9.077 -4.348 13.754 1.00 96.88 270 ILE A CA 1
ATOM 2156 C C . ILE A 1 270 ? -10.455 -4.174 13.093 1.00 96.88 270 ILE A C 1
ATOM 2158 O O . ILE A 1 270 ? -10.661 -4.774 12.028 1.00 96.88 270 ILE A O 1
ATOM 2162 N N . PRO A 1 271 ? -11.389 -3.382 13.659 1.00 96.00 271 PRO A N 1
ATOM 2163 C CA . PRO A 1 271 ? -12.711 -3.203 13.065 1.00 96.00 271 PRO A CA 1
ATOM 2164 C C . PRO A 1 271 ? -12.645 -2.494 11.707 1.00 96.00 271 PRO A C 1
ATOM 2166 O O . PRO A 1 271 ? -11.745 -1.689 11.440 1.00 96.00 271 PRO A O 1
ATOM 2169 N N . ALA A 1 272 ? -13.623 -2.774 10.842 1.00 93.12 272 ALA A N 1
ATOM 2170 C CA . ALA A 1 272 ? -13.689 -2.216 9.489 1.00 93.12 272 ALA A CA 1
ATOM 2171 C C . ALA A 1 272 ? -13.719 -0.677 9.485 1.00 93.12 272 ALA A C 1
ATOM 2173 O O . ALA A 1 272 ? -13.056 -0.064 8.648 1.00 93.12 272 ALA A O 1
ATOM 2174 N N . ASP A 1 273 ? -14.398 -0.068 10.460 1.00 94.19 273 ASP A N 1
ATOM 2175 C CA . ASP A 1 273 ? -14.516 1.389 10.594 1.00 94.19 273 ASP A CA 1
ATOM 2176 C C . ASP A 1 273 ? -13.199 2.080 10.928 1.00 94.19 273 ASP A C 1
ATOM 2178 O O . ASP A 1 273 ? -13.058 3.260 10.640 1.00 94.19 273 ASP A O 1
ATOM 2182 N N . TYR A 1 274 ? -12.212 1.360 11.466 1.00 95.94 274 TYR A N 1
ATOM 2183 C CA . TYR A 1 274 ? -10.852 1.874 11.640 1.00 95.94 274 TYR A CA 1
ATOM 2184 C C . TYR A 1 274 ? -9.968 1.502 10.453 1.00 95.94 274 TYR A C 1
ATOM 2186 O O . TYR A 1 274 ? -9.195 2.318 9.955 1.00 95.94 274 TYR A O 1
ATOM 2194 N N . LYS A 1 275 ? -10.093 0.262 9.962 1.00 93.25 275 LYS A N 1
ATOM 2195 C CA . LYS A 1 275 ? -9.283 -0.268 8.857 1.00 93.25 275 LYS A CA 1
ATOM 2196 C C . LYS A 1 275 ? -9.513 0.474 7.537 1.00 93.25 275 LYS A C 1
ATOM 2198 O O . LYS A 1 275 ? -8.568 0.637 6.765 1.00 93.25 275 LYS A O 1
ATOM 2203 N N . TYR A 1 276 ? -10.746 0.910 7.286 1.00 93.56 276 TYR A N 1
ATOM 2204 C CA . TYR A 1 276 ? -11.182 1.615 6.078 1.00 93.56 276 TYR A CA 1
ATOM 2205 C C . TYR A 1 276 ? -11.619 3.047 6.411 1.00 93.56 276 TYR A C 1
ATOM 2207 O O . TYR A 1 276 ? -12.734 3.465 6.088 1.00 93.56 276 TYR A O 1
ATOM 2215 N N . ASN A 1 277 ? -10.723 3.765 7.089 1.00 94.62 277 ASN A N 1
ATOM 2216 C CA . ASN A 1 277 ? -10.887 5.152 7.519 1.00 94.62 277 ASN A CA 1
ATOM 2217 C C . ASN A 1 277 ? -9.741 6.035 6.994 1.00 94.62 277 ASN A C 1
ATOM 2219 O O . ASN A 1 277 ? -8.814 5.560 6.315 1.00 94.62 277 ASN A O 1
ATOM 2223 N N . SER A 1 278 ? -9.799 7.321 7.331 1.00 94.19 278 SER A N 1
ATOM 2224 C CA . SER A 1 278 ? -8.779 8.313 7.031 1.00 94.19 278 SER A CA 1
ATOM 2225 C C . SER A 1 278 ? -7.383 7.811 7.410 1.00 94.19 278 SER A C 1
ATOM 2227 O O . SER A 1 278 ? -7.177 6.938 8.263 1.00 94.19 278 SER A O 1
ATOM 2229 N N . ARG A 1 279 ? -6.374 8.343 6.720 1.00 94.75 279 ARG A N 1
ATOM 2230 C CA . ARG A 1 279 ? -4.980 7.977 6.984 1.00 94.75 279 ARG A CA 1
ATOM 2231 C C . ARG A 1 279 ? -4.580 8.294 8.427 1.00 94.75 279 ARG A C 1
ATOM 2233 O O . ARG A 1 279 ? -3.827 7.520 9.001 1.00 94.75 279 ARG A O 1
ATOM 2240 N N . GLU A 1 280 ? -5.101 9.376 8.992 1.00 96.44 280 GLU A N 1
ATOM 2241 C CA . GLU A 1 280 ? -4.846 9.789 10.372 1.00 96.44 280 GLU A CA 1
ATOM 2242 C C . GLU A 1 280 ? -5.368 8.764 11.383 1.00 96.44 280 GLU A C 1
ATOM 2244 O O . GLU A 1 280 ? -4.581 8.245 12.170 1.00 96.44 280 GLU A O 1
ATOM 2249 N N . VAL A 1 281 ? -6.641 8.359 11.281 1.00 97.00 281 VAL A N 1
ATOM 2250 C CA . VAL A 1 281 ? -7.230 7.320 12.147 1.00 97.00 281 VAL A CA 1
ATOM 2251 C C . VAL A 1 281 ? -6.421 6.022 12.084 1.00 97.00 281 VAL A C 1
ATOM 2253 O O . VAL A 1 281 ? -6.096 5.430 13.113 1.00 97.00 281 VAL A O 1
ATOM 2256 N N . ARG A 1 282 ? -6.037 5.592 10.875 1.00 96.69 282 ARG A N 1
ATOM 2257 C CA . ARG A 1 282 ? -5.239 4.370 10.686 1.00 96.69 282 ARG A CA 1
ATOM 2258 C C . ARG A 1 282 ? -3.836 4.475 11.278 1.00 96.69 282 ARG A C 1
ATOM 2260 O O . ARG A 1 282 ? -3.344 3.486 11.813 1.00 96.69 282 ARG A O 1
ATOM 2267 N N . LEU A 1 283 ? -3.187 5.633 11.154 1.00 96.88 283 LEU A N 1
ATOM 2268 C CA . LEU A 1 283 ? -1.850 5.860 11.704 1.00 96.88 283 LEU A CA 1
ATOM 2269 C C . LEU A 1 283 ? -1.876 5.948 13.229 1.00 96.88 28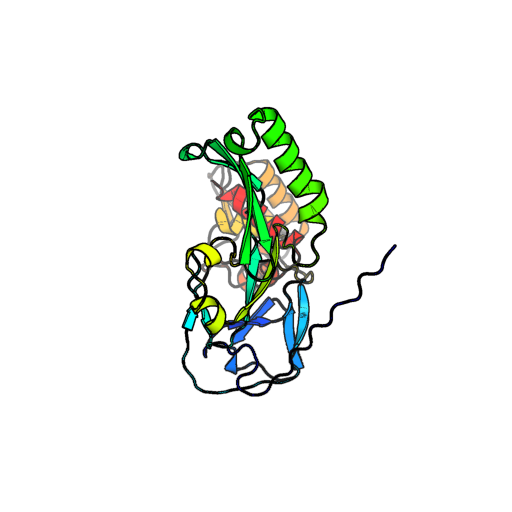3 LEU A C 1
ATOM 2271 O O . LEU A 1 283 ? -1.009 5.352 13.853 1.00 96.88 283 LEU A O 1
ATOM 2275 N N . ASN A 1 284 ? -2.879 6.600 13.819 1.00 97.94 284 ASN A N 1
ATOM 2276 C CA . ASN A 1 284 ? -3.034 6.662 15.274 1.00 97.94 284 ASN A CA 1
ATOM 2277 C C . ASN A 1 284 ? -3.300 5.270 15.864 1.00 97.94 284 ASN A C 1
ATOM 2279 O O . ASN A 1 284 ? -2.664 4.893 16.844 1.00 97.94 284 ASN A O 1
ATOM 2283 N N . LEU A 1 285 ? -4.144 4.454 15.218 1.00 97.75 285 LEU A N 1
ATOM 2284 C CA . LEU A 1 285 ? -4.330 3.056 15.620 1.00 97.75 285 LEU A CA 1
ATOM 2285 C C . LEU A 1 285 ? -3.043 2.239 15.505 1.00 97.75 285 LEU A C 1
ATOM 2287 O O . LEU A 1 285 ? -2.724 1.457 16.399 1.00 97.75 285 LEU A O 1
ATOM 2291 N N . LEU A 1 286 ? -2.295 2.415 14.415 1.00 97.12 286 LEU A N 1
ATOM 2292 C CA . LEU A 1 286 ? -1.013 1.741 14.243 1.00 97.12 286 LEU A CA 1
ATOM 2293 C C . LEU A 1 286 ? 0.008 2.185 15.298 1.00 97.12 286 LEU A C 1
ATOM 2295 O O . LEU A 1 286 ? 0.746 1.339 15.785 1.00 97.12 286 LEU A O 1
ATOM 2299 N N . ALA A 1 287 ? 0.036 3.469 15.662 1.00 97.38 287 ALA A N 1
ATOM 2300 C CA . ALA A 1 287 ? 0.913 3.983 16.709 1.00 97.38 287 ALA A CA 1
ATOM 2301 C C . ALA A 1 287 ? 0.627 3.296 18.050 1.00 97.38 287 ALA A C 1
ATOM 2303 O O . ALA A 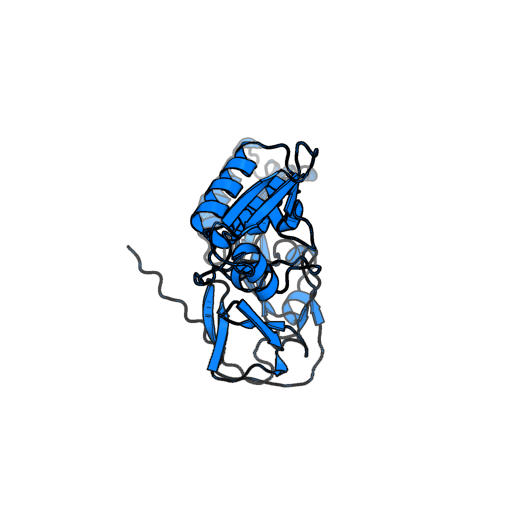1 287 ? 1.551 2.766 18.654 1.00 97.38 287 ALA A O 1
ATOM 2304 N N . GLY A 1 288 ? -0.647 3.176 18.440 1.00 97.06 288 GLY A N 1
ATOM 2305 C CA . GLY A 1 288 ? -1.021 2.443 19.653 1.00 97.06 288 GLY A CA 1
ATOM 2306 C C . GLY A 1 288 ? -0.572 0.976 19.631 1.00 97.06 288 GLY A C 1
ATOM 2307 O O . GLY A 1 288 ? -0.040 0.490 20.621 1.00 97.06 288 GLY A O 1
ATOM 2308 N N . LEU A 1 289 ? -0.727 0.285 18.493 1.00 96.50 289 LEU A N 1
ATOM 2309 C CA . LEU A 1 289 ? -0.261 -1.103 18.329 1.00 96.50 289 LEU A CA 1
ATOM 2310 C C . LEU A 1 289 ? 1.265 -1.241 18.441 1.00 96.50 289 LEU A C 1
ATOM 2312 O O . LEU A 1 289 ? 1.756 -2.224 18.995 1.00 96.50 289 LEU A O 1
ATOM 2316 N N . VAL A 1 290 ? 2.009 -0.293 17.864 1.00 96.31 290 VAL A N 1
ATOM 2317 C CA . VAL A 1 290 ? 3.478 -0.284 17.899 1.00 96.31 290 VAL A CA 1
ATOM 2318 C C . VAL A 1 290 ? 3.983 0.024 19.307 1.00 96.31 290 VAL A C 1
ATOM 2320 O O . VAL A 1 290 ? 4.925 -0.621 19.747 1.00 96.31 290 VAL A O 1
ATOM 2323 N N . ASP A 1 291 ? 3.348 0.943 20.032 1.00 95.06 291 ASP A N 1
ATOM 2324 C CA . ASP A 1 291 ? 3.758 1.285 21.398 1.00 95.06 291 ASP A CA 1
ATOM 2325 C C . ASP A 1 291 ? 3.481 0.158 22.405 1.00 95.06 291 ASP A C 1
ATOM 2327 O O . ASP A 1 291 ? 4.175 0.066 23.416 1.00 95.06 291 ASP A O 1
ATOM 2331 N N . SER A 1 292 ? 2.486 -0.701 22.150 1.00 92.69 292 SER A N 1
ATOM 2332 C CA . SER A 1 292 ? 2.210 -1.865 23.003 1.00 92.69 292 SER A CA 1
ATOM 2333 C C . SER A 1 292 ? 3.081 -3.079 22.656 1.00 92.69 292 SER A C 1
ATOM 2335 O O . SER A 1 292 ? 3.795 -3.604 23.498 1.00 92.69 292 SER A O 1
ATOM 2337 N N . ASP A 1 293 ? 3.051 -3.519 21.393 1.00 90.06 293 ASP A N 1
ATOM 2338 C CA . ASP A 1 293 ? 3.597 -4.821 20.962 1.00 90.06 293 ASP A CA 1
ATOM 2339 C C . ASP A 1 293 ? 4.645 -4.685 19.837 1.00 90.06 293 ASP A C 1
ATOM 2341 O O . ASP A 1 293 ? 5.016 -5.663 19.177 1.00 90.06 293 ASP A O 1
ATOM 2345 N N . GLY A 1 294 ? 5.114 -3.466 19.560 1.00 85.56 294 GLY A N 1
ATOM 2346 C CA . GLY A 1 294 ? 6.157 -3.217 18.569 1.00 85.56 294 GLY A CA 1
ATOM 2347 C C . GLY A 1 294 ? 7.514 -3.766 19.008 1.00 85.56 294 GLY A C 1
ATOM 2348 O O . GLY A 1 294 ? 7.908 -3.649 20.167 1.00 85.56 294 GLY A O 1
ATOM 2349 N N . TYR A 1 295 ? 8.244 -4.349 18.055 1.00 70.75 295 TYR A N 1
ATOM 2350 C CA . TYR A 1 295 ? 9.618 -4.835 18.221 1.00 70.75 295 TYR A CA 1
ATOM 2351 C C . TYR A 1 295 ? 10.579 -4.092 17.293 1.00 70.75 295 TYR A C 1
ATOM 2353 O O . TYR A 1 295 ? 10.205 -3.887 16.112 1.00 70.75 295 TYR A O 1
#

Foldseek 3Di:
DDDDPDPPDDDDDDDLQEDDFDFQDWFQFLLRDTDTLVPDDAQTWGADLASDTDGRHDDDDDDDDKDWDDAPDDDITITDQQYKAKWFFAQPFDWDADVVQRWIWTWFDFLVFIDIDIQHCVVVVHDSVVRRVVSVCCCPVPQVPDPRTDHGGDIDIDGNNRLVVDDPVRCVRIHHDHHDHFFAADDALAQLLLLLQCLFQNDLAAQKGFDPDPVVVVVVQVRLVVLQWGWDADDPDPGMIHIGHHPDDDPRRSVVVSCVVQPRRNPRDDGPNQVRHGPVSVVSSVNNNCVRPND

Sequence (295 aa):
MEIAEDVKIAVIGNVNSGKCLAKDTRVMMFDGTTKYVQDIVIGDLLMGDDSTARQVLSTTTGTGQLYDVIPVKGDRYTVNANHILALKTSNWEGVFWHHPRQRWIVRWLSTSKICYKHINTRRDKISKEAAYLEAIAYLENIVLQLEDYLPSGSIINISVENYLHLPQHEKNPYKGYRVGVNFIEKHVDIDPYILGYWLGDGTSSSPEITTADSEVVQLFEQYAESIGCRLNSVGNSKYRYYISSGKHSLGCNMFRNALKDYNLLNNKHIPADYKYNSREVRLNLLAGLVDSDGY

pLDDT: mean 88.03, std 14.7, range [29.75, 98.12]

Secondary structure (DSSP, 8-state):
--------------TTSS-PBPTT-EEEBTTS-EEEGGG--TT-EEEPTTS-EEE----------EEEE--SSS--EEEETT-EEEEEEPS--EEEEEGGGTEEEEEEEBSSSEEEEEEEHHHHT--HHHHHHHHHHHHHHTGGG-TTB--TT-EEEEEHHHHHHS-HHHHTTEEE---PPPPPP---SS-HHHHHHHHHHB-TTSSEEE---HHHHHHHHHHHHHTTEEEEE-TT-SSEEEEEE-SS-TT--HHHHHHHHTT-TT-----HHHHTS-HHHHHHHHHHHHHHH--